Protein AF-K2MZ56-F1 (afdb_monomer)

Radius of gyration: 17.69 Å; Cα contacts (8 Å, |Δi|>4): 904; chains: 1; bounding box: 55×33×45 Å

Mean predicted aligned error: 5.68 Å

Sequence (265 aa):
ACEGRRWWRCEDCVSGVTLTESVMVGGGRATACFDSVVFRGPITVAVELRSMDVSADVLNVTLRHCVLADGAQLRIGGFSEGTALPMPHALVNMTNVTSLEGTIVLHGAMPPHSSVLLANSTLRATVGGSQYVPTTAGHAGSRYGPALVLDGVRLLSTRFVMTRSSLVCGGGSCAAILVEHGLGVYLSSAFYMDNCAVISRAQVMYALASYLRVGGGSVFSIQNSSWIAPSVNIYEGACLFKDVAVDGGSVLQIVSSTFRLGFAM

Solvent-accessible surface area (backbone atoms only — not comparable to full-atom values): 12009 Å² total; per-residue (Å²): 129,85,82,67,104,59,60,85,71,46,94,60,63,44,57,74,45,76,43,72,66,61,44,81,40,34,86,59,38,35,65,48,45,36,36,44,27,34,36,40,34,84,28,46,41,34,38,33,57,77,43,20,26,67,87,38,80,48,36,37,38,38,36,32,53,25,34,26,26,60,13,10,30,42,36,42,31,40,31,54,73,91,60,12,68,88,39,41,26,34,42,37,40,37,33,44,34,37,25,48,17,7,27,39,34,41,28,31,13,44,16,40,70,16,39,38,39,41,31,57,21,42,30,24,11,20,38,85,41,16,69,62,73,62,81,48,86,97,40,75,84,54,65,35,1,30,25,33,35,36,38,35,26,31,30,32,33,14,38,38,38,37,29,55,25,38,37,39,10,40,44,88,59,2,20,24,31,33,30,29,77,19,43,36,31,24,55,54,7,36,42,38,38,35,47,29,41,36,41,10,42,18,16,32,32,35,28,60,89,10,37,40,38,31,25,47,48,6,39,41,38,40,28,56,22,38,41,34,13,66,21,58,48,96,91,38,42,57,70,45,57,70,42,80,50,74,38,64,83,28,45,79,50,78,41,82,53,50,78,48,66,37,79,66,134

pLDDT: mean 89.69, std 12.94, range [28.59, 98.62]

Foldseek 3Di:
DDDDDPLLPDPDAAEDEEDAEADEHQCQALEHHHEHYEDEALYEHEDAPVSYNQVDQEREYYAYLYEYYQQYEYEYHYDAPVPQASTHAYEAYAEQYEYDQYAYEYEHEGHAPYEHEAELYEFEWELVRHPDADPAPPCHPPTETERYEYALYAYANYEYEYENYEFYYDDDRYEHYEYHNEHHAEHQYEHEYYNYEYAYQFEDYYYDQYEYEWEQQYEYEYELYEFEHQDADPQTAHHDYNYYYYYNNYDYDYYNYHYHYHHDD

InterPro domains:
  IPR053915 Dispersed gene family protein 1, beta-sheet domain [PF22274] (60-218)

Nearest PDB structures (foldseek):
  8iqe-assembly1_D  TM=2.444E-01  e=7.157E-01  Klebsiella phage VLC6
  7akv-assembly1_G  TM=2.398E-01  e=1.122E+00  Bordetella pertussis
  1k8f-assembly2_D  TM=1.608E-01  e=2.902E+00  Homo sapiens

Structure (mmCIF, N/CA/C/O backbone):
data_AF-K2MZ56-F1
#
_entry.id   AF-K2MZ56-F1
#
loop_
_atom_site.group_PDB
_atom_site.id
_atom_site.type_symbol
_atom_site.label_atom_id
_atom_site.label_alt_id
_atom_site.label_comp_id
_atom_site.label_asym_id
_atom_site.label_entity_id
_atom_site.label_seq_id
_atom_site.pdbx_PDB_ins_code
_atom_site.Cartn_x
_atom_site.Cartn_y
_atom_site.Cartn_z
_atom_site.occupancy
_atom_site.B_iso_or_equiv
_atom_site.auth_seq_id
_atom_site.auth_comp_id
_atom_site.auth_asym_id
_atom_site.auth_atom_id
_atom_site.pdbx_PDB_model_num
ATOM 1 N N . ALA A 1 1 ? -28.301 -10.870 6.771 1.00 46.53 1 ALA A N 1
ATOM 2 C CA . ALA A 1 1 ? -27.662 -10.153 5.655 1.00 46.53 1 ALA A CA 1
ATOM 3 C C . ALA A 1 1 ? -27.943 -8.681 5.857 1.00 46.53 1 ALA A C 1
ATOM 5 O O . ALA A 1 1 ? -29.085 -8.339 6.142 1.00 46.53 1 ALA A O 1
ATOM 6 N N . CYS A 1 2 ? -26.933 -7.820 5.777 1.00 52.78 2 CYS A N 1
ATOM 7 C CA . CYS A 1 2 ? -27.247 -6.414 5.576 1.00 52.78 2 CYS A CA 1
ATOM 8 C C . CYS A 1 2 ? -28.002 -6.285 4.253 1.00 52.78 2 CYS A C 1
ATOM 10 O O . CYS A 1 2 ? -27.766 -7.069 3.342 1.00 52.78 2 CYS A O 1
ATOM 12 N N . GLU A 1 3 ? -28.960 -5.379 4.161 1.00 37.47 3 GLU A N 1
ATOM 13 C CA . GLU A 1 3 ? -29.724 -5.170 2.936 1.00 37.47 3 GLU A CA 1
ATOM 14 C C . GLU A 1 3 ? -30.026 -3.671 2.829 1.00 37.47 3 GLU A C 1
ATOM 16 O O . GLU A 1 3 ? -30.464 -3.042 3.794 1.00 37.47 3 GLU A O 1
ATOM 21 N N . GLY A 1 4 ? -29.736 -3.072 1.670 1.00 53.06 4 GLY A N 1
ATOM 22 C CA . GLY A 1 4 ? -30.021 -1.663 1.365 1.00 53.06 4 GLY A CA 1
ATOM 23 C C . GLY A 1 4 ? -28.829 -0.699 1.477 1.00 53.06 4 GLY A C 1
ATOM 24 O O . GLY A 1 4 ? -27.765 -1.035 1.970 1.00 53.06 4 GLY A O 1
ATOM 25 N N . ARG A 1 5 ? -29.010 0.552 1.025 1.00 52.03 5 ARG A N 1
ATOM 26 C CA . ARG A 1 5 ? -27.964 1.589 0.821 1.00 52.03 5 ARG A CA 1
ATOM 27 C C . ARG A 1 5 ? -27.233 2.106 2.081 1.00 52.03 5 ARG A C 1
ATOM 29 O O . ARG A 1 5 ? -26.728 3.216 2.042 1.00 52.03 5 ARG A O 1
ATOM 36 N N . ARG A 1 6 ? -27.195 1.385 3.209 1.00 59.03 6 ARG A N 1
ATOM 37 C CA . ARG A 1 6 ? -26.484 1.796 4.448 1.00 59.03 6 ARG A CA 1
ATOM 38 C C . ARG A 1 6 ? -25.642 0.668 5.055 1.00 59.03 6 ARG A C 1
ATOM 40 O O . ARG A 1 6 ? -25.595 0.504 6.271 1.00 59.03 6 ARG A O 1
ATOM 47 N N . TRP A 1 7 ? -24.944 -0.087 4.213 1.00 59.34 7 TRP A N 1
ATOM 48 C CA . TRP A 1 7 ? -24.059 -1.196 4.603 1.00 59.34 7 TRP A CA 1
ATOM 49 C C . TRP A 1 7 ? -22.947 -0.802 5.593 1.00 59.34 7 TRP A C 1
ATOM 51 O O . TRP A 1 7 ? -22.473 -1.620 6.367 1.00 59.34 7 TRP A O 1
ATOM 61 N N . TRP A 1 8 ? -22.546 0.469 5.646 1.00 57.47 8 TRP A N 1
ATOM 62 C CA . TRP A 1 8 ? -21.552 0.948 6.618 1.00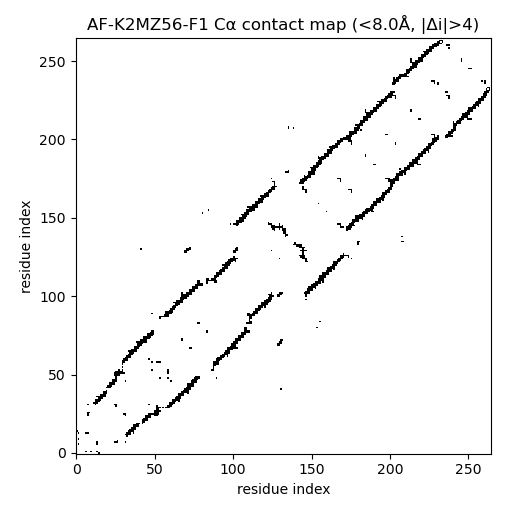 57.47 8 TRP A CA 1
ATOM 63 C C . TRP A 1 8 ? -22.049 0.946 8.081 1.00 57.47 8 TRP A C 1
ATOM 65 O O . TRP A 1 8 ? -21.250 1.146 8.999 1.00 57.47 8 TRP A O 1
ATOM 75 N N . ARG A 1 9 ? -23.351 0.712 8.321 1.00 54.25 9 ARG A N 1
ATOM 76 C CA . ARG A 1 9 ? -23.956 0.583 9.663 1.00 54.25 9 ARG A CA 1
ATOM 77 C C . ARG A 1 9 ? -24.085 -0.861 10.170 1.00 54.25 9 ARG A C 1
ATOM 79 O O . ARG A 1 9 ? -24.617 -1.049 11.255 1.00 54.25 9 ARG A O 1
ATOM 86 N N . CYS A 1 10 ? -23.637 -1.863 9.417 1.00 59.41 10 CYS A N 1
ATOM 87 C CA . CYS A 1 10 ? -23.771 -3.273 9.798 1.00 59.41 10 CYS A CA 1
ATOM 88 C C . CYS A 1 10 ? -23.014 -3.602 11.083 1.00 59.41 10 CYS A C 1
ATOM 90 O O . CYS A 1 10 ? -21.798 -3.469 11.077 1.00 59.41 10 CYS A O 1
ATOM 92 N N . GLU A 1 11 ? -23.674 -4.066 12.148 1.00 60.47 11 GLU A N 1
ATOM 93 C CA . GLU A 1 11 ? -22.969 -4.555 13.349 1.00 60.47 11 GLU A CA 1
ATOM 94 C C . GLU A 1 11 ? -21.950 -5.654 12.994 1.00 60.47 11 GLU A C 1
ATOM 96 O O . GLU A 1 11 ? -20.825 -5.611 13.489 1.00 60.47 11 GLU A O 1
ATOM 101 N N . ASP A 1 12 ? -22.289 -6.496 12.013 1.00 77.12 12 ASP A N 1
ATOM 102 C CA . ASP A 1 12 ? -21.440 -7.545 11.441 1.00 77.12 12 ASP A CA 1
ATOM 103 C C . ASP A 1 12 ? -20.630 -7.108 10.201 1.00 77.12 12 ASP A C 1
ATOM 105 O O . ASP A 1 12 ? -20.825 -6.036 9.621 1.00 77.12 12 ASP A O 1
ATOM 109 N N . CYS A 1 13 ? -19.726 -7.984 9.751 1.00 87.19 13 CYS A N 1
ATOM 110 C CA . CYS A 1 13 ? -18.985 -7.828 8.499 1.00 87.19 13 CYS A CA 1
ATOM 111 C C . CYS A 1 13 ? -19.915 -7.690 7.286 1.00 87.19 13 CYS A C 1
ATOM 113 O O . CYS A 1 13 ? -20.846 -8.476 7.096 1.00 87.19 13 CYS A O 1
ATOM 115 N N . VAL A 1 14 ? -19.615 -6.730 6.406 1.00 90.31 14 VAL A N 1
ATOM 116 C CA . VAL A 1 14 ? -20.271 -6.644 5.098 1.00 90.31 14 VAL A CA 1
ATOM 117 C C . VAL A 1 14 ? -19.806 -7.839 4.277 1.00 90.31 14 VAL A C 1
ATOM 119 O O . VAL A 1 14 ? -18.604 -8.010 4.080 1.00 90.31 14 VAL A O 1
ATOM 122 N N . SER A 1 15 ? -20.735 -8.676 3.810 1.00 93.19 15 SER A N 1
ATOM 123 C CA . SER A 1 15 ? -20.363 -9.916 3.135 1.00 93.19 15 SER A CA 1
ATOM 124 C C . SER A 1 15 ? -21.273 -10.317 1.985 1.00 93.19 15 SER A C 1
ATOM 126 O O . SER A 1 15 ? -22.476 -10.070 2.030 1.00 93.19 15 SER A O 1
ATOM 128 N N . GLY A 1 16 ? -20.679 -10.927 0.953 1.00 90.31 16 GLY A N 1
ATOM 129 C CA . GLY A 1 16 ? -21.394 -11.527 -0.178 1.00 90.31 16 GLY A CA 1
ATOM 130 C C . GLY A 1 16 ? -22.070 -10.524 -1.114 1.00 90.31 16 GLY A C 1
ATOM 131 O O . GLY A 1 16 ? -23.000 -10.886 -1.829 1.00 90.31 16 GLY A O 1
ATOM 132 N N . VAL A 1 17 ? -21.635 -9.261 -1.102 1.00 92.81 17 VAL A N 1
ATOM 133 C CA . VAL A 1 17 ? -22.234 -8.181 -1.898 1.00 92.81 17 VAL A C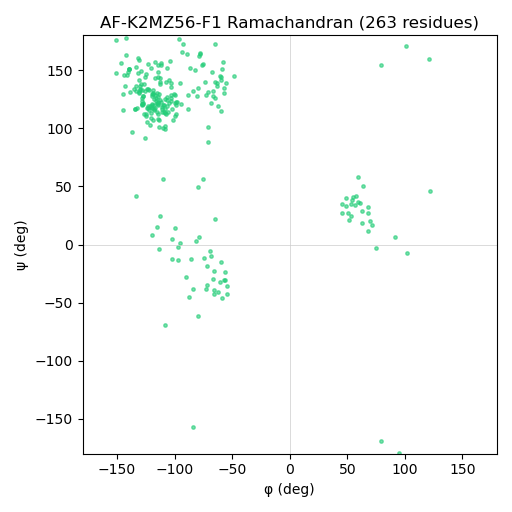A 1
ATOM 134 C C . VAL A 1 17 ? -21.276 -7.644 -2.950 1.00 92.81 17 VAL A C 1
ATOM 136 O O . VAL A 1 17 ? -20.056 -7.690 -2.794 1.00 92.81 17 VAL A O 1
ATOM 139 N N . THR A 1 18 ? -21.844 -7.084 -4.017 1.00 95.56 18 THR A N 1
ATOM 140 C CA . THR A 1 18 ? -21.099 -6.294 -5.001 1.00 95.56 18 THR A CA 1
ATOM 141 C C . THR A 1 18 ? -21.370 -4.815 -4.765 1.00 95.56 18 THR A C 1
ATOM 143 O O . THR A 1 18 ? -22.522 -4.383 -4.763 1.00 95.56 18 THR A O 1
ATOM 146 N N . LEU A 1 19 ? -20.310 -4.041 -4.563 1.00 94.31 19 LEU A N 1
ATOM 147 C CA . LEU A 1 19 ? -20.354 -2.595 -4.410 1.00 94.31 19 LEU A CA 1
ATOM 148 C C . LEU A 1 19 ? -19.962 -1.942 -5.733 1.00 94.31 19 LEU A C 1
ATOM 150 O O . LEU A 1 19 ? -18.867 -2.167 -6.246 1.00 94.31 19 LEU A O 1
ATOM 154 N N . THR A 1 20 ? -20.871 -1.130 -6.266 1.00 94.88 20 THR A N 1
ATOM 155 C CA . THR A 1 20 ? -20.713 -0.385 -7.526 1.00 94.88 20 THR A CA 1
ATOM 156 C C . THR A 1 20 ? -20.807 1.126 -7.329 1.00 94.88 20 THR A C 1
ATOM 158 O O . THR A 1 20 ? -20.862 1.875 -8.298 1.00 94.88 20 THR A O 1
ATOM 161 N N . GLU A 1 21 ? -20.841 1.586 -6.079 1.00 93.38 21 GLU A N 1
ATOM 162 C CA . GLU A 1 21 ? -20.871 3.001 -5.712 1.00 93.38 21 GLU A CA 1
ATOM 163 C C . GLU A 1 21 ? -19.724 3.301 -4.743 1.00 93.38 21 GLU A C 1
ATOM 165 O O . GLU A 1 21 ? -19.372 2.473 -3.897 1.00 93.38 21 GLU A O 1
ATOM 170 N N . SER A 1 22 ? -19.137 4.492 -4.870 1.00 92.12 22 SER A N 1
ATOM 171 C CA . SER A 1 22 ? -18.099 4.973 -3.957 1.00 92.12 22 SER A CA 1
ATOM 172 C C . SER A 1 22 ? -18.662 5.164 -2.551 1.00 92.12 22 SER A C 1
ATOM 174 O O . SER A 1 22 ? -19.765 5.683 -2.380 1.00 92.12 22 SER A O 1
ATOM 176 N N . VAL A 1 23 ? -17.890 4.789 -1.532 1.00 89.81 23 VAL A N 1
ATOM 177 C CA . VAL A 1 23 ? -18.328 4.870 -0.135 1.00 89.81 23 VAL A CA 1
ATOM 178 C C . VAL A 1 23 ? -17.185 5.309 0.768 1.00 89.81 23 VAL A C 1
ATOM 180 O O . VAL A 1 23 ? -16.028 4.958 0.546 1.00 89.81 23 VAL A O 1
ATOM 183 N N . MET A 1 24 ? -17.526 6.062 1.810 1.00 88.81 24 MET A N 1
ATOM 184 C CA . MET A 1 24 ? -16.622 6.372 2.909 1.00 88.81 24 MET A CA 1
ATOM 185 C C . MET A 1 24 ? -17.046 5.574 4.141 1.00 88.81 24 MET A C 1
ATOM 187 O O . MET A 1 24 ? -18.207 5.604 4.551 1.00 88.81 24 MET A O 1
ATOM 191 N N . VAL A 1 25 ? -16.099 4.847 4.715 1.00 84.25 25 VAL A N 1
ATOM 192 C CA . VAL A 1 25 ? -16.258 3.987 5.882 1.00 84.25 25 VAL A CA 1
ATOM 193 C C . VAL A 1 25 ? -15.467 4.580 7.039 1.00 84.25 25 VAL A C 1
ATOM 195 O O . VAL A 1 25 ? -14.370 5.101 6.855 1.00 84.25 25 VAL A O 1
ATOM 198 N N . GLY A 1 26 ? -16.065 4.512 8.226 1.00 70.94 26 GLY A N 1
ATOM 199 C CA . GLY A 1 26 ? -15.622 5.233 9.418 1.00 70.94 26 GLY A CA 1
ATOM 200 C C . GLY A 1 26 ? -16.730 6.135 9.951 1.00 70.94 26 GLY A C 1
ATOM 201 O O . GLY A 1 26 ? -16.526 7.299 10.219 1.00 70.94 26 GLY A O 1
ATOM 202 N N . GLY A 1 27 ? -17.961 5.637 10.055 1.00 70.44 27 GLY A N 1
ATOM 203 C CA . GLY A 1 27 ? -19.075 6.403 10.625 1.00 70.44 27 GLY A CA 1
ATOM 204 C C . GLY A 1 27 ? -19.051 6.417 12.155 1.00 70.44 27 GLY A C 1
ATOM 205 O O . GLY A 1 27 ? -20.064 6.052 12.745 1.00 70.44 27 GLY A O 1
ATOM 206 N N . GLY A 1 28 ? -17.907 6.733 12.780 1.00 76.88 28 GLY A N 1
ATOM 207 C CA . GLY A 1 28 ? -17.739 6.671 14.237 1.00 76.88 28 GLY A CA 1
ATOM 208 C C . GLY A 1 28 ? -17.774 5.248 14.799 1.00 76.88 28 GLY A C 1
ATOM 209 O O . GLY A 1 28 ? -18.285 5.027 15.889 1.00 76.88 28 GLY A O 1
ATOM 210 N N . ARG A 1 29 ? -17.295 4.262 14.033 1.00 85.44 29 ARG A N 1
ATOM 211 C CA . ARG A 1 29 ? -17.168 2.866 14.480 1.00 85.44 29 ARG A CA 1
ATOM 212 C C . ARG A 1 29 ? -15.705 2.487 14.584 1.00 85.44 29 ARG A C 1
ATOM 214 O O . ARG A 1 29 ? -14.922 2.872 13.722 1.00 85.44 29 ARG A O 1
ATOM 221 N N . ALA A 1 30 ? -15.371 1.675 15.578 1.00 89.25 30 ALA A N 1
ATOM 222 C CA . ALA A 1 30 ? -14.022 1.151 15.779 1.00 89.25 30 ALA A CA 1
ATOM 223 C C . ALA A 1 30 ? -13.644 0.038 14.786 1.00 89.25 30 ALA A C 1
ATOM 225 O O . ALA A 1 30 ? -12.487 -0.353 14.706 1.00 89.25 30 ALA A O 1
ATOM 226 N N . THR A 1 31 ? -14.599 -0.509 14.023 1.00 91.81 31 THR A N 1
ATOM 227 C CA . THR A 1 31 ? -14.354 -1.629 13.100 1.00 91.81 31 THR A CA 1
ATOM 228 C C . THR A 1 31 ? -14.976 -1.399 11.723 1.00 91.81 31 THR A C 1
ATOM 230 O O . THR A 1 31 ? -16.134 -0.994 11.612 1.00 91.81 31 THR A O 1
ATOM 233 N N . ALA A 1 32 ? -14.209 -1.710 10.679 1.00 93.19 32 ALA A N 1
ATOM 234 C CA . ALA A 1 32 ? -14.632 -1.825 9.289 1.00 93.19 32 ALA A CA 1
ATOM 235 C C . ALA A 1 32 ? -14.263 -3.227 8.780 1.00 93.19 32 ALA A C 1
ATOM 237 O O . ALA A 1 32 ? -13.088 -3.574 8.740 1.00 93.19 32 ALA A O 1
ATOM 238 N N . CYS A 1 33 ? -15.251 -4.038 8.401 1.00 93.94 33 CYS A N 1
ATOM 239 C CA . CYS A 1 33 ? -15.020 -5.420 7.980 1.00 93.94 33 CYS A CA 1
ATOM 240 C C . CYS A 1 33 ? -15.723 -5.738 6.659 1.00 93.94 33 CYS A C 1
ATOM 242 O O . CYS A 1 33 ? -16.924 -5.493 6.517 1.00 93.94 33 CYS A O 1
ATOM 244 N N . PHE A 1 34 ? -14.976 -6.340 5.734 1.00 95.12 34 PHE A N 1
ATOM 245 C CA . PHE A 1 34 ? -15.457 -6.845 4.454 1.00 95.12 34 PHE A CA 1
ATOM 246 C C . PHE A 1 34 ? -15.028 -8.305 4.268 1.00 95.12 34 PHE A C 1
ATOM 248 O O . PHE A 1 34 ? -13.838 -8.620 4.340 1.00 95.12 34 PHE A O 1
ATOM 255 N N . ASP A 1 35 ? -15.981 -9.193 3.990 1.00 96.06 35 ASP A N 1
ATOM 256 C CA . ASP A 1 35 ? -15.713 -10.600 3.673 1.00 96.06 35 ASP A CA 1
ATOM 257 C C . ASP A 1 35 ? -16.406 -11.000 2.372 1.00 96.06 35 ASP A C 1
ATOM 259 O O . ASP A 1 35 ? -17.628 -10.946 2.271 1.00 96.06 35 ASP A O 1
ATOM 263 N N . SER A 1 36 ? -15.655 -11.454 1.374 1.00 96.50 36 SER A N 1
ATOM 264 C CA . SER A 1 36 ? -16.223 -11.915 0.101 1.00 96.50 36 SER A CA 1
ATOM 265 C C . SER A 1 36 ? -17.023 -10.815 -0.620 1.00 96.50 36 SER A C 1
ATOM 267 O O . SER A 1 36 ? -18.074 -11.067 -1.207 1.00 96.50 36 SER A O 1
ATOM 269 N N . VAL A 1 37 ? -16.543 -9.569 -0.531 1.00 96.44 37 VAL A N 1
ATOM 270 C CA . VAL A 1 37 ? -17.130 -8.390 -1.186 1.00 96.44 37 VAL A CA 1
ATOM 271 C C . VAL A 1 37 ? -16.426 -8.120 -2.509 1.00 96.44 37 VAL A C 1
ATOM 273 O O . VAL A 1 37 ? -15.199 -8.196 -2.596 1.00 96.44 37 VAL A O 1
ATOM 276 N N . VAL A 1 38 ? -17.199 -7.763 -3.534 1.00 97.62 38 VAL A N 1
ATOM 277 C CA . VAL A 1 38 ? -16.679 -7.374 -4.850 1.00 97.62 38 VAL A CA 1
ATOM 278 C C . VAL A 1 38 ? -16.838 -5.868 -5.034 1.00 97.62 38 VAL A C 1
ATOM 280 O O . VAL A 1 38 ? -17.952 -5.369 -5.151 1.00 97.62 38 VAL A O 1
ATOM 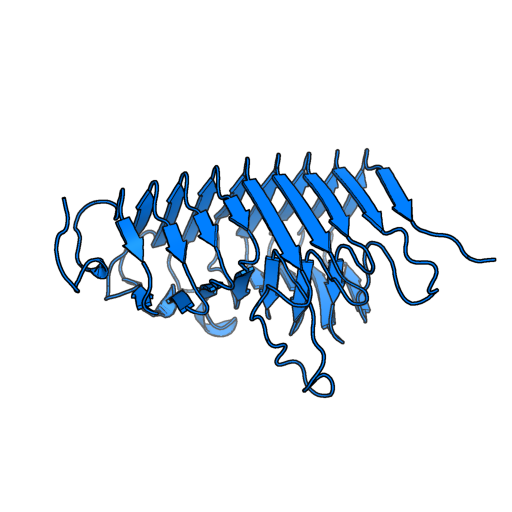283 N N . PHE A 1 39 ? -15.734 -5.133 -5.081 1.00 97.06 39 PHE A N 1
ATOM 284 C CA . PHE A 1 39 ? -15.697 -3.722 -5.456 1.00 97.06 39 PHE A CA 1
ATOM 285 C C . PHE A 1 39 ? -15.527 -3.630 -6.969 1.00 97.06 39 PHE A C 1
ATOM 287 O O . PHE A 1 39 ? -14.516 -4.099 -7.493 1.00 97.06 39 PHE A O 1
ATOM 294 N N . ARG A 1 40 ? -16.505 -3.065 -7.682 1.00 96.62 40 ARG A N 1
ATOM 295 C CA . ARG A 1 40 ? -16.522 -3.097 -9.148 1.00 96.62 40 ARG A CA 1
ATOM 296 C C . ARG A 1 40 ? -16.752 -1.727 -9.769 1.00 96.62 40 ARG A C 1
ATOM 298 O O . ARG A 1 40 ? -17.704 -1.031 -9.423 1.00 96.62 40 ARG A O 1
ATOM 305 N N . GLY A 1 41 ? -15.936 -1.417 -10.771 1.00 95.62 41 GLY A N 1
ATOM 306 C CA . GLY A 1 41 ? -16.011 -0.185 -11.550 1.00 95.62 41 GLY A CA 1
ATOM 307 C C . GLY A 1 41 ? -15.073 0.894 -11.009 1.00 95.62 41 GLY A C 1
ATOM 308 O O . GLY A 1 41 ? -14.387 0.663 -10.014 1.00 95.62 41 GLY A O 1
ATOM 309 N N . PRO A 1 42 ? -15.050 2.087 -11.630 1.00 94.25 42 PRO A N 1
ATOM 310 C CA . PRO A 1 42 ? -14.181 3.201 -11.248 1.00 94.25 42 PRO A CA 1
ATOM 311 C C . PRO A 1 42 ? -14.685 3.896 -9.969 1.00 94.25 42 PRO A C 1
ATOM 313 O O . PRO A 1 42 ? -14.973 5.092 -9.954 1.00 94.25 42 PRO A O 1
ATOM 316 N N . ILE A 1 43 ? -14.840 3.121 -8.898 1.00 95.56 43 ILE A N 1
ATOM 317 C CA . ILE A 1 43 ? -15.323 3.558 -7.593 1.00 95.56 43 ILE A CA 1
ATOM 318 C C . ILE A 1 43 ? -14.174 3.674 -6.605 1.00 95.56 43 ILE A C 1
ATOM 320 O O . ILE A 1 43 ? -13.152 3.001 -6.734 1.00 95.56 43 ILE A O 1
ATOM 324 N N . THR A 1 44 ? -14.391 4.472 -5.567 1.00 95.69 44 THR A N 1
ATOM 325 C CA . THR A 1 44 ? -13.460 4.603 -4.450 1.00 95.69 44 THR A CA 1
ATOM 326 C C . THR A 1 44 ? -14.151 4.199 -3.160 1.00 95.69 44 THR A C 1
ATOM 328 O O . THR A 1 44 ? -15.143 4.805 -2.755 1.00 95.69 44 THR A O 1
ATOM 331 N N . VAL A 1 45 ? -13.596 3.194 -2.492 1.00 95.56 45 VAL A N 1
ATOM 332 C CA . VAL A 1 45 ? -13.951 2.819 -1.125 1.00 95.56 45 VAL A CA 1
ATOM 333 C C . VAL A 1 45 ? -12.877 3.364 -0.201 1.00 95.56 45 VAL A C 1
ATOM 335 O O . VAL A 1 45 ? -11.751 2.874 -0.193 1.00 95.56 45 VAL A O 1
ATOM 338 N N . ALA A 1 46 ? -13.214 4.411 0.544 1.00 95.19 46 ALA A N 1
ATOM 339 C CA . ALA A 1 46 ? -12.314 5.052 1.490 1.00 95.19 46 ALA A CA 1
ATOM 340 C C . ALA A 1 46 ? -12.598 4.548 2.908 1.00 95.19 46 ALA A C 1
ATOM 342 O O . ALA A 1 46 ? -13.717 4.679 3.393 1.00 95.19 46 ALA A O 1
ATOM 343 N N . VAL A 1 47 ? -11.595 3.990 3.576 1.00 95.12 47 VAL A N 1
ATOM 344 C CA . VAL A 1 47 ? -11.605 3.643 4.998 1.00 95.12 47 VAL A CA 1
ATOM 345 C C . VAL A 1 47 ? -10.653 4.605 5.697 1.00 95.12 47 VAL A C 1
ATOM 347 O O . VAL A 1 47 ? -9.436 4.446 5.632 1.00 95.12 47 VAL A O 1
ATOM 350 N N . GLU A 1 48 ? -11.202 5.637 6.325 1.00 93.50 48 GLU A N 1
ATOM 351 C CA . GLU A 1 48 ? -10.414 6.683 6.977 1.00 93.50 48 GLU A CA 1
ATOM 352 C C . GLU A 1 48 ? -10.359 6.418 8.485 1.00 93.50 48 GLU A C 1
ATOM 354 O O . GLU A 1 48 ? -11.352 6.586 9.187 1.00 93.50 48 GLU A O 1
ATOM 359 N N . LEU A 1 49 ? -9.189 6.050 9.014 1.00 94.12 49 LEU A N 1
ATOM 360 C CA . LEU A 1 49 ? -9.003 5.811 10.452 1.00 94.12 49 LEU A CA 1
ATOM 361 C C . LEU A 1 49 ? -9.376 7.049 11.283 1.00 94.12 49 LEU A C 1
ATOM 363 O O . LEU A 1 49 ? -9.888 6.921 12.389 1.00 94.12 49 LEU A O 1
ATOM 367 N N . ARG A 1 50 ? -9.193 8.252 10.722 1.00 91.38 50 ARG A N 1
ATOM 368 C CA . ARG A 1 50 ? -9.544 9.524 11.371 1.00 91.38 50 ARG A CA 1
ATOM 369 C C . ARG A 1 50 ? -11.048 9.728 11.592 1.00 91.38 50 ARG A C 1
ATOM 371 O O . ARG A 1 50 ? -11.415 10.575 12.398 1.00 91.38 50 ARG A O 1
ATOM 378 N N . SER A 1 51 ? -11.904 9.044 10.828 1.00 90.06 51 SER A N 1
ATOM 379 C CA . SER A 1 51 ? -13.363 9.137 10.974 1.00 90.06 51 SER A CA 1
ATOM 380 C C . SER A 1 51 ? -13.938 7.994 11.818 1.00 90.06 51 SER A C 1
ATOM 382 O O . SER A 1 51 ? -15.075 8.072 12.283 1.00 90.06 51 SER A O 1
ATOM 384 N N . MET A 1 52 ? -13.147 6.949 12.069 1.00 91.69 52 MET A N 1
ATOM 385 C CA . MET A 1 52 ? -13.502 5.861 12.976 1.00 91.69 52 MET A CA 1
ATOM 386 C C . MET A 1 52 ? -13.627 6.340 14.430 1.00 91.69 52 MET A C 1
ATOM 388 O O . MET A 1 52 ? -13.334 7.486 14.766 1.00 91.69 52 MET A O 1
ATOM 392 N N . ASP A 1 53 ? -14.104 5.452 15.300 1.00 91.62 53 ASP A N 1
ATOM 393 C CA . ASP A 1 53 ? -14.213 5.739 16.728 1.00 91.62 53 ASP A CA 1
ATOM 394 C C . ASP A 1 53 ? -12.830 5.785 17.389 1.00 91.62 53 ASP A C 1
ATOM 396 O O . ASP A 1 53 ? -12.326 4.782 17.886 1.00 91.62 53 ASP A O 1
ATOM 400 N N . VAL A 1 54 ? -12.214 6.965 17.388 1.00 90.81 54 VAL A N 1
ATOM 401 C CA . VAL A 1 54 ? -10.904 7.207 18.011 1.00 90.81 54 VAL A CA 1
ATOM 402 C C . VAL A 1 54 ? -10.935 7.148 19.542 1.00 90.81 54 VAL A C 1
ATOM 404 O O . VAL A 1 54 ? -9.880 7.256 20.162 1.00 90.81 54 VAL A O 1
ATOM 407 N N . SER A 1 55 ? -12.118 7.001 20.155 1.00 90.00 55 SER A N 1
ATOM 408 C CA . SER A 1 55 ? -12.247 6.762 21.596 1.00 90.00 55 SER A CA 1
ATOM 409 C C . SER A 1 55 ? -12.151 5.280 21.969 1.00 90.00 55 SER A C 1
ATOM 411 O O . SER A 1 55 ? -11.983 4.963 23.144 1.00 90.00 55 SER A O 1
ATOM 413 N N . ALA A 1 56 ? -12.223 4.380 20.983 1.00 91.00 56 ALA A N 1
ATOM 414 C CA . ALA A 1 56 ? -12.018 2.955 21.189 1.00 91.00 56 ALA A CA 1
ATOM 415 C C . ALA A 1 56 ? -10.534 2.611 21.376 1.00 91.00 56 ALA A C 1
ATOM 417 O O . ALA A 1 56 ? -9.654 3.289 20.849 1.00 91.00 56 ALA A O 1
ATOM 418 N N . ASP A 1 57 ? -10.257 1.494 22.051 1.00 90.88 57 ASP A N 1
ATOM 419 C CA . ASP A 1 57 ? -8.883 1.036 22.306 1.00 90.88 57 ASP A CA 1
ATOM 420 C C . ASP A 1 57 ? -8.132 0.626 21.025 1.00 90.88 57 ASP A C 1
ATOM 422 O O . ASP A 1 57 ? -6.902 0.714 20.962 1.00 90.88 57 ASP A O 1
ATOM 426 N N . VAL A 1 58 ? -8.869 0.151 20.011 1.00 94.56 58 VAL A N 1
ATOM 427 C CA . VAL A 1 58 ? -8.324 -0.399 18.760 1.00 94.56 58 VAL A CA 1
ATOM 428 C C . VAL A 1 58 ? -9.195 -0.017 17.571 1.00 94.56 58 VAL A C 1
ATOM 430 O O . VAL A 1 58 ? -10.415 -0.182 17.610 1.00 94.56 58 VAL A O 1
ATOM 433 N N . LEU A 1 59 ? -8.558 0.392 16.471 1.00 95.81 59 LEU A N 1
ATOM 434 C CA . LEU A 1 59 ? -9.209 0.561 15.171 1.00 95.81 59 LEU A CA 1
ATOM 435 C C . LEU A 1 59 ? -8.948 -0.662 14.292 1.00 95.81 59 LEU A C 1
ATOM 437 O O . LEU A 1 59 ? -7.801 -0.969 13.983 1.00 95.81 59 LEU A O 1
ATOM 441 N N . ASN A 1 60 ? -9.992 -1.365 13.865 1.00 95.31 60 ASN A N 1
ATOM 442 C CA . ASN A 1 60 ? -9.855 -2.605 13.105 1.00 95.31 60 ASN A CA 1
ATOM 443 C C . ASN A 1 60 ? -10.398 -2.458 11.680 1.00 95.31 60 ASN A C 1
ATOM 445 O O . ASN A 1 60 ? -11.550 -2.078 11.478 1.00 95.31 60 ASN A O 1
ATOM 449 N N . VAL A 1 61 ? -9.583 -2.794 10.688 1.00 96.69 61 VAL A N 1
ATOM 450 C CA . VAL A 1 61 ? -9.947 -2.804 9.272 1.00 96.69 61 VAL A CA 1
ATOM 451 C C . VAL A 1 61 ? -9.618 -4.175 8.709 1.00 96.69 61 VAL A C 1
ATOM 453 O O . VAL A 1 61 ? -8.449 -4.534 8.588 1.00 96.69 61 VAL A O 1
ATOM 456 N N . THR A 1 62 ? -10.630 -4.950 8.336 1.00 96.38 62 THR A N 1
ATOM 457 C CA . THR A 1 62 ? -10.442 -6.303 7.809 1.00 96.38 62 THR A CA 1
ATOM 458 C C . THR A 1 62 ? -11.040 -6.452 6.418 1.00 96.38 62 THR A C 1
ATOM 460 O O . THR A 1 62 ? -12.170 -6.052 6.143 1.00 96.38 62 THR A O 1
ATOM 463 N N . LEU A 1 63 ? -10.255 -7.048 5.524 1.00 97.38 63 LEU A N 1
ATOM 464 C CA . LEU A 1 63 ? -10.673 -7.473 4.200 1.00 97.38 63 LEU A CA 1
ATOM 465 C C . LEU A 1 63 ? -10.277 -8.932 4.013 1.00 97.38 63 LEU A C 1
ATOM 467 O O . LEU A 1 63 ? -9.095 -9.281 4.0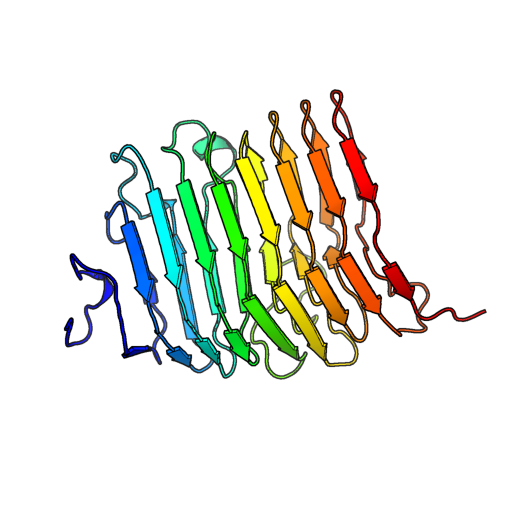76 1.00 97.38 63 LEU A O 1
ATOM 471 N N . ARG A 1 64 ? -11.271 -9.780 3.764 1.00 97.62 64 ARG A N 1
ATOM 472 C CA . ARG A 1 64 ? -11.089 -11.213 3.541 1.00 97.62 64 ARG A CA 1
ATOM 473 C C . ARG A 1 64 ? -11.781 -11.624 2.250 1.00 97.62 64 ARG A C 1
ATOM 475 O O . ARG A 1 64 ? -12.914 -11.221 2.020 1.00 97.62 64 ARG A O 1
ATOM 482 N N . HIS A 1 65 ? -11.106 -12.387 1.392 1.00 97.56 65 HIS A N 1
ATOM 483 C CA . HIS A 1 65 ? -11.684 -12.899 0.133 1.00 97.56 65 HIS A CA 1
ATOM 484 C C . HIS A 1 65 ? -12.310 -11.817 -0.768 1.00 97.56 65 HIS A C 1
ATOM 486 O O . HIS A 1 65 ? -13.224 -12.091 -1.541 1.00 97.56 65 HIS A O 1
ATOM 492 N N . CYS A 1 66 ? -11.866 -10.566 -0.640 1.00 98.12 66 CYS A N 1
ATOM 493 C CA . CYS A 1 66 ? -12.441 -9.454 -1.384 1.00 98.12 66 CYS A CA 1
ATOM 494 C C . CYS A 1 66 ? -11.848 -9.373 -2.792 1.00 98.12 66 CYS A C 1
ATOM 496 O O . CYS A 1 66 ? -10.679 -9.712 -3.005 1.00 98.12 66 CYS A O 1
ATOM 498 N N . VAL A 1 67 ? -12.641 -8.865 -3.733 1.00 98.38 67 VAL A N 1
ATOM 499 C CA . VAL A 1 67 ? -12.228 -8.653 -5.122 1.00 98.38 67 VAL A CA 1
ATOM 500 C C . VAL A 1 67 ? -12.329 -7.174 -5.473 1.00 98.38 67 VAL A C 1
ATOM 502 O O . VAL A 1 67 ? -13.382 -6.577 -5.280 1.00 98.38 67 VAL A O 1
ATOM 505 N N . LEU A 1 68 ? -11.259 -6.581 -5.999 1.00 98.19 68 LEU A N 1
ATOM 506 C CA . LEU A 1 68 ? -11.280 -5.251 -6.612 1.00 98.19 68 LEU A CA 1
ATOM 507 C C . LEU A 1 68 ? -11.217 -5.434 -8.127 1.00 98.19 68 LEU A C 1
ATOM 509 O O . LEU A 1 68 ? -10.274 -6.042 -8.625 1.00 98.19 68 LEU A O 1
ATOM 513 N N . ALA A 1 69 ? -12.206 -4.931 -8.854 1.00 97.19 69 ALA A N 1
ATOM 514 C CA . ALA A 1 69 ? -12.338 -5.145 -10.288 1.00 97.19 69 ALA A CA 1
ATOM 515 C C . ALA A 1 69 ? -12.653 -3.850 -11.040 1.00 97.19 69 ALA A C 1
ATOM 517 O O . ALA A 1 69 ? -13.300 -2.944 -10.512 1.00 97.19 69 ALA A O 1
ATOM 518 N N . ASP A 1 70 ? -12.257 -3.809 -12.310 1.00 95.81 70 ASP A N 1
ATOM 519 C CA . ASP A 1 70 ? -12.680 -2.793 -13.279 1.00 95.81 70 ASP A CA 1
ATOM 520 C C . ASP A 1 70 ? -12.355 -1.349 -12.840 1.00 95.81 70 ASP A C 1
ATOM 522 O O . ASP A 1 70 ? -13.173 -0.441 -12.990 1.00 95.81 70 ASP A O 1
ATOM 526 N N . GLY A 1 71 ? -11.159 -1.131 -12.281 1.00 94.56 71 GLY A N 1
ATOM 527 C CA . GLY A 1 71 ? -10.692 0.201 -11.883 1.00 94.56 71 GLY A CA 1
ATOM 528 C C . GLY A 1 71 ? -11.012 0.610 -10.444 1.00 94.56 71 GLY A C 1
ATOM 529 O O . GLY A 1 71 ? -10.752 1.758 -10.078 1.00 94.56 71 GLY A O 1
ATOM 530 N N . ALA A 1 72 ? -11.561 -0.296 -9.629 1.00 97.06 72 ALA A N 1
ATOM 531 C CA . ALA A 1 72 ? -11.927 -0.005 -8.246 1.00 97.06 72 ALA A CA 1
ATOM 532 C C . ALA A 1 72 ? -10.711 0.359 -7.384 1.00 97.06 72 ALA A C 1
ATOM 534 O O . ALA A 1 72 ? -9.656 -0.275 -7.457 1.00 97.06 72 ALA A O 1
ATOM 535 N N . GLN A 1 73 ? -10.880 1.357 -6.521 1.00 96.75 73 GLN A N 1
ATOM 536 C CA . GLN A 1 73 ? -9.853 1.824 -5.598 1.00 96.75 73 GLN A CA 1
ATOM 537 C C . GLN A 1 73 ? -10.286 1.594 -4.153 1.00 96.75 73 GLN A C 1
ATOM 539 O O . GLN A 1 73 ? -11.334 2.073 -3.725 1.00 96.75 73 GLN A O 1
ATOM 544 N N . LEU A 1 74 ? -9.448 0.908 -3.381 1.00 97.06 74 LEU A N 1
ATOM 545 C CA . LEU A 1 74 ? -9.563 0.845 -1.927 1.00 97.06 74 LEU A CA 1
ATOM 546 C C . LEU A 1 74 ? -8.529 1.789 -1.326 1.00 97.06 74 LEU A C 1
ATOM 548 O O . LEU A 1 74 ? -7.332 1.565 -1.483 1.00 97.06 74 LEU A O 1
ATOM 552 N N . ARG A 1 75 ? -8.976 2.827 -0.626 1.00 96.94 75 ARG A N 1
ATOM 553 C CA . ARG A 1 75 ? -8.102 3.788 0.050 1.00 96.94 75 ARG A CA 1
ATOM 554 C C . ARG A 1 75 ? -8.212 3.595 1.553 1.00 96.94 75 ARG A C 1
ATOM 556 O O . ARG A 1 75 ? -9.294 3.741 2.100 1.00 96.94 75 ARG A O 1
ATOM 563 N N . ILE A 1 76 ? -7.107 3.286 2.215 1.00 97.19 76 ILE A N 1
ATOM 564 C CA . ILE A 1 76 ? -7.014 3.191 3.672 1.00 97.19 76 ILE A CA 1
ATOM 565 C C . ILE A 1 76 ? -6.179 4.380 4.146 1.00 97.19 76 ILE A C 1
ATOM 567 O O . ILE A 1 76 ? -5.006 4.507 3.786 1.00 97.19 76 ILE A O 1
ATOM 571 N N . GLY A 1 77 ? -6.815 5.285 4.883 1.00 95.19 77 GLY A N 1
ATOM 572 C CA . GLY A 1 77 ? -6.233 6.545 5.331 1.00 95.19 77 GLY A CA 1
ATOM 573 C C . GLY A 1 77 ? -5.905 6.545 6.809 1.00 95.19 77 GLY A C 1
ATOM 574 O O . GLY A 1 77 ? -6.774 6.310 7.641 1.00 95.19 77 GLY A O 1
ATOM 575 N N . GLY A 1 78 ? -4.649 6.831 7.132 1.00 94.06 78 GLY A N 1
ATOM 576 C CA . GLY A 1 78 ? -4.190 7.112 8.483 1.00 94.06 78 GLY A CA 1
ATOM 577 C C . GLY A 1 78 ? -4.397 8.568 8.892 1.00 94.06 78 GLY A C 1
ATOM 578 O O . GLY A 1 78 ? -5.220 9.307 8.349 1.00 94.06 78 GLY A O 1
ATOM 579 N N . PHE A 1 79 ? -3.602 8.995 9.861 1.00 95.00 79 PHE A N 1
ATOM 580 C CA . PHE A 1 79 ? -3.632 10.332 10.440 1.00 95.00 79 PHE A CA 1
ATOM 581 C C . PHE A 1 79 ? -2.582 11.244 9.799 1.00 95.00 79 PHE A C 1
ATOM 583 O O . PHE A 1 79 ? -1.798 10.825 8.945 1.00 95.00 79 PHE A O 1
ATOM 590 N N . SER A 1 80 ? -2.559 12.514 10.200 1.00 92.50 80 SER A N 1
ATOM 591 C CA . SER A 1 80 ? -1.358 13.326 9.985 1.00 92.50 80 SER A CA 1
ATOM 592 C C . SER A 1 80 ? -0.292 12.926 11.008 1.00 92.50 80 SER A C 1
ATOM 594 O O . SER A 1 80 ? -0.620 12.457 12.095 1.00 92.50 80 SER A O 1
ATOM 596 N N . GLU A 1 81 ? 0.985 13.128 10.693 1.00 86.56 81 GLU A N 1
ATOM 597 C CA . GLU A 1 81 ? 2.095 12.706 11.562 1.00 86.56 81 GLU A CA 1
ATOM 598 C C . GLU A 1 81 ? 1.974 13.259 12.995 1.00 86.56 81 GLU A C 1
ATOM 600 O O . GLU A 1 81 ? 2.102 12.509 13.960 1.00 86.56 81 GLU A O 1
ATOM 605 N N . GLY A 1 82 ? 1.605 14.537 13.144 1.00 87.06 82 GLY A N 1
ATOM 606 C CA . GLY A 1 82 ? 1.416 15.170 14.456 1.00 87.06 82 GLY A CA 1
ATOM 607 C C . GLY A 1 82 ? 0.170 14.713 15.224 1.00 87.06 82 GLY A C 1
ATOM 608 O O . GLY A 1 82 ? 0.110 14.897 16.436 1.00 87.06 82 GLY A O 1
ATOM 609 N N . THR A 1 83 ? -0.816 14.115 14.549 1.00 92.50 83 THR A N 1
ATOM 610 C CA . THR A 1 83 ? -2.048 13.620 15.193 1.00 92.50 83 THR A CA 1
ATOM 611 C C . THR A 1 83 ? -2.054 12.112 15.393 1.00 92.50 83 THR A C 1
ATOM 613 O O . THR A 1 83 ? -2.883 11.634 16.150 1.00 92.50 83 THR A O 1
ATOM 616 N N . ALA A 1 84 ? -1.134 11.363 14.778 1.00 93.94 84 ALA A N 1
ATOM 617 C CA . ALA A 1 84 ? -1.089 9.904 14.866 1.00 93.94 84 ALA A CA 1
ATOM 618 C C . ALA A 1 84 ? -0.637 9.386 16.241 1.00 93.94 84 ALA A C 1
ATOM 620 O O . ALA A 1 84 ? -1.109 8.346 16.684 1.00 93.94 84 ALA A O 1
ATOM 621 N N . LEU A 1 85 ? 0.275 10.097 16.912 1.00 93.19 85 LEU A N 1
ATOM 622 C CA . LEU A 1 85 ? 0.872 9.667 18.184 1.00 93.19 85 LEU A CA 1
ATOM 623 C C . LEU A 1 85 ? -0.139 9.423 19.323 1.00 93.19 85 LEU A C 1
ATOM 625 O O . LEU A 1 85 ? -0.010 8.396 19.983 1.00 93.19 85 LEU A O 1
ATOM 629 N N . PRO A 1 86 ? -1.125 10.309 19.580 1.00 93.56 86 PRO A N 1
ATOM 630 C CA . PRO A 1 86 ? -2.107 10.098 20.646 1.00 93.56 86 PRO A CA 1
ATOM 631 C C . PRO A 1 86 ? -3.265 9.166 20.257 1.00 93.56 86 PRO A C 1
ATOM 633 O O . PRO A 1 86 ? -4.203 9.030 21.037 1.00 93.56 86 PRO A O 1
ATOM 636 N N . MET A 1 87 ? -3.264 8.592 19.051 1.00 95.25 87 MET A N 1
ATOM 637 C CA . MET A 1 87 ? -4.388 7.792 18.558 1.00 95.25 87 MET A CA 1
ATOM 638 C C . MET A 1 87 ? -4.279 6.329 18.983 1.00 95.25 87 MET A C 1
ATOM 640 O O . MET A 1 87 ? -3.166 5.819 19.147 1.00 95.25 87 MET A O 1
ATOM 644 N N . PRO A 1 88 ? -5.420 5.631 19.128 1.00 94.44 88 PRO A N 1
ATOM 645 C CA . PRO A 1 88 ? -5.418 4.195 19.360 1.00 94.44 88 PRO A CA 1
ATOM 646 C C . PRO A 1 88 ? -4.723 3.458 18.217 1.00 94.44 88 PRO A C 1
ATOM 648 O O . PRO A 1 88 ? -4.723 3.896 17.062 1.00 94.44 88 PRO A O 1
ATOM 651 N N . HIS A 1 89 ? -4.132 2.312 18.544 1.00 95.69 89 HIS A N 1
ATOM 652 C CA . HIS A 1 89 ? -3.450 1.499 17.550 1.00 95.69 89 HIS A CA 1
ATOM 653 C C . HIS A 1 89 ? -4.449 0.917 16.544 1.00 95.69 89 HIS A C 1
ATOM 655 O O . HIS A 1 89 ? -5.607 0.628 16.858 1.00 95.69 89 HIS A O 1
ATOM 661 N N . ALA A 1 90 ? -3.986 0.738 15.311 1.00 97.19 90 ALA A N 1
ATOM 662 C CA . 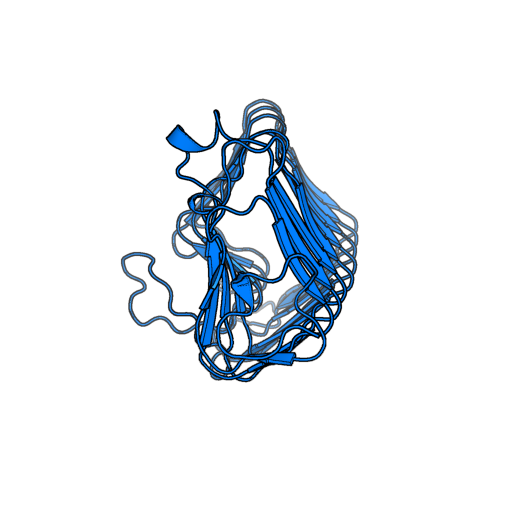ALA A 1 90 ? -4.788 0.247 14.206 1.00 97.19 90 ALA A CA 1
ATOM 663 C C . ALA A 1 90 ? -4.324 -1.141 13.752 1.00 97.19 90 ALA A C 1
ATOM 665 O O . ALA A 1 90 ? -3.129 -1.411 13.613 1.00 97.19 90 ALA A O 1
ATOM 666 N N . LEU A 1 91 ? -5.281 -2.018 13.474 1.00 98.00 91 LEU A N 1
ATOM 667 C CA . LEU A 1 91 ? -5.072 -3.329 12.879 1.00 98.00 91 LEU A CA 1
ATOM 668 C C . LEU A 1 91 ? -5.716 -3.331 11.496 1.00 98.00 91 LEU A C 1
ATOM 670 O O . LEU A 1 91 ? -6.934 -3.362 11.369 1.00 98.00 91 LEU A O 1
ATOM 674 N N . VAL A 1 92 ? -4.895 -3.296 10.452 1.00 98.19 92 VAL A N 1
ATOM 675 C CA . VAL A 1 92 ? -5.338 -3.379 9.060 1.00 98.19 92 VAL A CA 1
ATOM 676 C C . VAL A 1 92 ? -4.936 -4.742 8.517 1.00 98.19 92 VAL A C 1
ATOM 678 O O . VAL A 1 92 ? -3.751 -5.029 8.376 1.00 98.19 92 VAL A O 1
ATOM 681 N N . ASN A 1 93 ? -5.904 -5.598 8.213 1.00 98.12 93 ASN A N 1
ATOM 682 C CA . ASN A 1 93 ? -5.660 -6.962 7.766 1.00 98.12 93 ASN A CA 1
ATOM 683 C C . ASN A 1 93 ? -6.354 -7.242 6.431 1.00 98.12 93 ASN A C 1
ATOM 685 O O . ASN A 1 93 ? -7.578 -7.317 6.354 1.00 98.12 93 ASN A O 1
ATOM 689 N N . MET A 1 94 ? -5.557 -7.428 5.386 1.00 98.50 94 MET A N 1
ATOM 690 C CA . MET A 1 94 ? -5.992 -7.761 4.036 1.00 98.50 94 MET A CA 1
ATOM 691 C C . MET A 1 94 ? -5.490 -9.163 3.690 1.00 98.50 94 MET A C 1
ATOM 693 O O . MET A 1 94 ? -4.295 -9.378 3.485 1.00 98.50 94 MET A O 1
ATOM 697 N N . THR A 1 95 ? -6.401 -10.132 3.633 1.00 98.44 95 THR A N 1
ATOM 698 C CA . THR A 1 95 ? -6.077 -11.543 3.371 1.00 98.44 95 THR A CA 1
ATOM 699 C C . THR A 1 95 ? -6.897 -12.097 2.222 1.00 98.44 95 THR A C 1
ATOM 701 O O . THR A 1 95 ? -8.102 -11.857 2.126 1.00 98.44 95 THR A O 1
ATOM 704 N N . ASN A 1 96 ? -6.253 -12.882 1.357 1.00 98.38 96 ASN A N 1
ATOM 705 C CA . ASN A 1 96 ? -6.897 -13.479 0.185 1.00 98.38 96 ASN A CA 1
ATOM 706 C C . ASN A 1 96 ? -7.599 -12.423 -0.692 1.00 98.38 96 ASN A C 1
ATOM 708 O O . ASN A 1 96 ? -8.698 -12.655 -1.194 1.00 98.38 96 ASN A O 1
ATOM 712 N N . VAL A 1 97 ? -6.997 -11.238 -0.836 1.00 98.44 97 VAL A N 1
ATOM 713 C CA . VAL A 1 97 ? -7.538 -10.169 -1.679 1.00 98.44 97 VAL A CA 1
ATOM 714 C C . VAL A 1 97 ? -7.093 -10.403 -3.116 1.00 98.44 97 VAL A C 1
ATOM 716 O O . VAL A 1 97 ? -5.914 -10.638 -3.386 1.00 98.44 97 VAL A O 1
ATOM 719 N N . THR A 1 98 ? -8.041 -10.319 -4.043 1.00 98.38 98 THR A N 1
ATOM 720 C CA . THR A 1 98 ? -7.766 -10.399 -5.478 1.00 98.38 98 THR A CA 1
ATOM 721 C C . THR A 1 98 ? -8.045 -9.047 -6.119 1.00 98.38 98 THR A C 1
ATOM 723 O O . THR A 1 98 ? -9.146 -8.525 -6.001 1.00 98.38 98 THR A O 1
ATOM 726 N N . SER A 1 99 ? -7.069 -8.464 -6.807 1.00 97.25 99 SER A N 1
ATOM 727 C CA . SER A 1 99 ? -7.279 -7.257 -7.609 1.00 97.25 99 SER A CA 1
ATOM 728 C C . SER A 1 99 ? -7.097 -7.568 -9.089 1.00 97.25 99 SER A C 1
ATOM 730 O O . SER A 1 99 ? -6.093 -8.166 -9.476 1.00 97.25 99 SER A O 1
ATOM 732 N N . LEU A 1 100 ? -8.066 -7.159 -9.903 1.00 96.69 100 LEU A N 1
ATOM 733 C CA . LEU A 1 100 ? -8.092 -7.254 -11.357 1.00 96.69 100 LEU A CA 1
ATOM 734 C C . LEU A 1 100 ? -8.352 -5.854 -11.913 1.00 96.69 100 LEU A C 1
ATOM 736 O O . LEU A 1 100 ? -9.495 -5.428 -12.054 1.00 96.69 100 LEU A O 1
ATOM 740 N N . GLU A 1 101 ? -7.276 -5.126 -12.198 1.00 95.56 101 GLU A N 1
ATOM 741 C CA . GLU A 1 101 ? -7.305 -3.712 -12.594 1.00 95.56 101 GLU A CA 1
ATOM 742 C C . GLU A 1 101 ? -7.740 -2.745 -11.479 1.00 95.56 101 GLU A C 1
ATOM 744 O O . GLU A 1 101 ? -7.982 -1.571 -11.741 1.00 95.56 101 GLU A O 1
ATOM 749 N N . GLY A 1 102 ? -7.817 -3.212 -10.230 1.00 95.75 102 GLY A N 1
ATOM 750 C CA . GLY A 1 102 ? -8.041 -2.368 -9.060 1.00 95.75 102 GLY A CA 1
ATOM 751 C C . GLY A 1 102 ? -6.744 -1.924 -8.379 1.00 95.75 102 GLY A C 1
ATOM 752 O O . GLY A 1 102 ? -5.672 -2.505 -8.585 1.00 95.75 102 GLY A O 1
ATOM 753 N N . THR A 1 103 ? -6.854 -0.929 -7.503 1.00 97.25 103 THR A N 1
ATOM 754 C CA . THR A 1 103 ? -5.713 -0.354 -6.779 1.00 97.25 103 THR A CA 1
ATOM 755 C C . THR A 1 103 ? -5.999 -0.271 -5.283 1.00 97.25 103 THR A C 1
ATOM 757 O O . THR A 1 103 ? -7.048 0.216 -4.862 1.00 97.25 103 THR A O 1
ATOM 760 N N . ILE A 1 104 ? -5.041 -0.711 -4.468 1.00 98.06 104 ILE A N 1
ATOM 761 C CA . ILE A 1 104 ? -5.053 -0.491 -3.018 1.00 98.06 104 ILE A CA 1
ATOM 762 C C . ILE A 1 104 ? -4.134 0.691 -2.713 1.00 98.06 104 ILE A C 1
ATOM 764 O O . ILE A 1 104 ? -2.987 0.707 -3.148 1.00 98.06 104 ILE A O 1
ATOM 768 N N . VAL A 1 105 ? -4.618 1.671 -1.961 1.00 98.00 105 VAL A N 1
ATOM 769 C CA . VAL A 1 105 ? -3.869 2.862 -1.553 1.00 98.00 105 VAL A CA 1
ATOM 770 C C . VAL A 1 105 ? -3.814 2.901 -0.035 1.00 98.00 105 VAL A C 1
ATOM 772 O O . VAL A 1 105 ? -4.851 3.012 0.615 1.00 98.00 105 VAL A O 1
ATOM 775 N N . LEU A 1 106 ? -2.616 2.851 0.534 1.00 97.94 106 LEU A N 1
ATOM 776 C CA . LEU A 1 106 ? -2.380 3.189 1.934 1.00 97.94 106 LEU A CA 1
ATOM 777 C C . LEU A 1 106 ? -1.815 4.605 1.984 1.00 97.94 106 LEU A C 1
ATOM 779 O O . LEU A 1 106 ? -0.850 4.891 1.275 1.00 97.94 106 LEU A O 1
ATOM 783 N N . HIS A 1 107 ? -2.392 5.479 2.805 1.00 96.38 107 HIS A N 1
ATOM 784 C CA . HIS A 1 107 ? -1.905 6.851 2.901 1.00 96.38 107 HIS A CA 1
ATOM 785 C C . HIS A 1 107 ? -1.883 7.404 4.324 1.00 96.38 107 HIS A C 1
ATOM 787 O O . HIS A 1 107 ? -2.689 7.015 5.167 1.00 96.38 107 HIS A O 1
ATOM 793 N N . GLY A 1 108 ? -0.961 8.332 4.581 1.00 96.44 108 GLY A N 1
ATOM 794 C CA . GLY A 1 108 ? -0.804 9.003 5.874 1.00 96.44 108 GLY A CA 1
ATOM 795 C C . GLY A 1 108 ? -0.071 8.190 6.951 1.00 96.44 108 GLY A C 1
ATOM 796 O O . GLY A 1 108 ? 0.549 7.156 6.696 1.00 96.44 108 GLY A O 1
ATOM 797 N N . ALA A 1 109 ? -0.112 8.692 8.184 1.00 97.50 109 ALA A N 1
ATOM 798 C CA . ALA A 1 109 ? 0.598 8.121 9.321 1.00 97.50 109 ALA A CA 1
ATOM 799 C C . ALA A 1 109 ? -0.238 7.057 10.043 1.00 97.50 109 ALA A C 1
ATOM 801 O O . ALA A 1 109 ? -1.387 7.300 10.421 1.00 97.50 109 ALA A O 1
ATOM 802 N N . MET A 1 110 ? 0.354 5.884 10.258 1.00 97.06 110 MET A N 1
ATOM 803 C CA . MET A 1 110 ? -0.224 4.851 11.113 1.00 97.06 110 MET A CA 1
ATOM 804 C C . MET A 1 110 ? 0.056 5.193 12.585 1.00 97.06 110 MET A C 1
ATOM 806 O O . MET A 1 110 ? 1.192 5.566 12.900 1.00 97.06 110 MET A O 1
ATOM 810 N N . PRO A 1 111 ? -0.938 5.077 13.485 1.00 96.19 111 PRO A N 1
ATOM 811 C CA . PRO A 1 111 ? -0.727 5.279 14.917 1.00 96.19 111 PRO A CA 1
ATOM 812 C C . PRO A 1 111 ? 0.339 4.337 15.500 1.00 96.19 111 PRO A C 1
ATOM 814 O O . PRO A 1 111 ? 0.555 3.251 14.951 1.00 96.19 111 PRO A O 1
ATOM 817 N N . PRO A 1 112 ? 0.971 4.687 16.631 1.00 96.50 112 PRO A N 1
ATOM 818 C CA . PRO A 1 112 ? 1.876 3.801 17.354 1.00 96.50 112 PRO A CA 1
ATOM 819 C C . PRO A 1 112 ? 1.314 2.399 17.588 1.00 96.50 112 PRO A C 1
ATOM 821 O O . PRO A 1 112 ? 0.120 2.223 17.811 1.00 96.50 112 PRO A O 1
ATOM 824 N N . HIS A 1 113 ? 2.191 1.394 17.556 1.00 95.94 113 HIS A N 1
ATOM 825 C CA . HIS A 1 113 ? 1.858 -0.006 17.852 1.00 95.94 113 HIS A CA 1
ATOM 826 C C . HIS A 1 113 ? 0.834 -0.646 16.899 1.00 95.94 113 HIS A C 1
ATOM 828 O O . HIS A 1 113 ? 0.268 -1.696 17.202 1.00 95.94 113 HIS A O 1
ATOM 834 N N . SER A 1 114 ? 0.638 -0.050 15.723 1.00 97.81 114 SER A N 1
ATOM 835 C CA . SER A 1 114 ? -0.257 -0.570 14.691 1.00 97.81 114 SER A CA 1
ATOM 836 C C . SER A 1 114 ? 0.350 -1.740 13.905 1.00 97.81 114 SER A C 1
ATOM 838 O O . SER A 1 114 ? 1.565 -1.981 13.893 1.00 97.81 114 SER A O 1
ATOM 840 N N . SER A 1 115 ? -0.513 -2.453 13.184 1.00 98.00 115 SER A N 1
ATOM 841 C CA . SER A 1 115 ? -0.159 -3.530 12.261 1.00 98.00 115 SER A CA 1
ATOM 842 C C . SER A 1 115 ? -0.914 -3.364 10.947 1.00 98.00 115 SER A C 1
ATOM 844 O O . SER A 1 115 ? -2.130 -3.188 10.947 1.00 98.00 115 SER A O 1
ATOM 846 N N . VAL A 1 116 ? -0.202 -3.461 9.827 1.00 98.56 116 VAL A N 1
ATOM 847 C CA . VAL A 1 116 ? -0.767 -3.523 8.480 1.00 98.56 116 VAL A CA 1
ATOM 848 C C . VAL A 1 116 ? -0.282 -4.808 7.823 1.00 98.56 116 VAL A C 1
ATOM 850 O O . VAL A 1 116 ? 0.911 -4.978 7.594 1.00 98.56 116 VAL A O 1
ATOM 853 N N . LEU A 1 117 ? -1.200 -5.717 7.519 1.00 98.62 117 LEU A N 1
ATOM 854 C CA . LEU A 1 117 ? -0.924 -7.008 6.903 1.00 98.62 117 LEU A CA 1
ATOM 855 C C . LEU A 1 117 ? -1.601 -7.091 5.535 1.00 98.62 117 LEU A C 1
ATOM 857 O O . LEU A 1 117 ? -2.807 -6.888 5.424 1.00 98.62 117 LEU A O 1
ATOM 861 N N . LEU A 1 118 ? -0.830 -7.456 4.514 1.00 98.62 118 LEU A N 1
ATOM 862 C CA . LEU A 1 118 ? -1.320 -7.855 3.198 1.00 98.62 118 LEU A CA 1
ATOM 863 C C . LEU A 1 118 ? -0.776 -9.249 2.876 1.00 98.62 118 LEU A C 1
ATOM 865 O O . LEU A 1 118 ? 0.410 -9.415 2.590 1.00 98.62 118 LEU A O 1
ATOM 869 N N . ALA A 1 119 ? -1.629 -10.265 2.965 1.00 98.56 119 ALA A N 1
ATOM 870 C CA . ALA A 1 119 ? -1.209 -11.658 2.895 1.00 98.56 119 ALA A CA 1
ATOM 871 C C . ALA A 1 119 ? -2.014 -12.482 1.889 1.00 98.56 119 ALA A C 1
ATOM 873 O O . ALA A 1 119 ? -3.210 -12.251 1.696 1.00 98.56 119 ALA A O 1
ATOM 874 N N . ASN A 1 120 ? -1.367 -13.488 1.293 1.00 98.50 120 ASN A N 1
ATOM 875 C CA . ASN A 1 120 ? -2.006 -14.477 0.414 1.00 98.50 120 ASN A CA 1
ATOM 876 C C . ASN A 1 120 ? -2.819 -13.835 -0.728 1.00 98.50 120 ASN A C 1
ATOM 878 O O . ASN A 1 120 ? -3.901 -14.308 -1.064 1.00 98.50 120 ASN A O 1
ATOM 882 N N . SER A 1 121 ? -2.358 -12.701 -1.254 1.00 98.56 121 SER A N 1
ATOM 883 C CA . SER A 1 121 ? -3.155 -11.852 -2.143 1.00 98.56 121 SER A CA 1
ATOM 884 C C . SER A 1 121 ? -2.569 -11.802 -3.550 1.00 98.56 121 SER A C 1
ATOM 886 O O . SER A 1 121 ? -1.352 -11.861 -3.739 1.00 98.56 121 SER A O 1
ATOM 888 N N . THR A 1 122 ? -3.436 -11.649 -4.547 1.00 98.38 122 THR A N 1
ATOM 889 C CA . THR A 1 122 ? -3.048 -11.543 -5.957 1.00 98.38 122 THR A CA 1
ATOM 890 C C . THR A 1 122 ? -3.539 -10.220 -6.503 1.00 98.38 122 THR A C 1
ATOM 892 O O . THR A 1 122 ? -4.735 -10.029 -6.693 1.00 98.38 122 THR A O 1
ATOM 895 N N . LEU A 1 123 ? -2.620 -9.294 -6.761 1.00 98.25 123 LEU A N 1
ATOM 896 C CA . LEU A 1 123 ? -2.953 -7.964 -7.245 1.00 98.25 123 LEU A CA 1
ATOM 897 C C . LEU A 1 123 ? -2.465 -7.785 -8.677 1.00 98.25 123 LEU A C 1
ATOM 899 O O . LEU A 1 123 ? -1.277 -7.912 -8.962 1.00 98.25 123 LEU A O 1
ATOM 903 N N . ARG A 1 124 ? -3.377 -7.469 -9.584 1.00 96.88 124 ARG A N 1
ATOM 904 C CA . ARG A 1 124 ? -3.070 -7.216 -10.984 1.00 96.88 124 ARG A CA 1
ATOM 905 C C . ARG A 1 124 ? -3.585 -5.848 -11.382 1.00 96.88 124 ARG A C 1
ATOM 907 O O . ARG A 1 124 ? -4.734 -5.522 -11.104 1.00 96.88 124 ARG A O 1
ATOM 914 N N . ALA A 1 125 ? -2.750 -5.093 -12.078 1.00 95.31 125 ALA A N 1
ATOM 915 C CA . ALA A 1 125 ? -3.126 -3.812 -12.641 1.00 95.31 125 ALA A CA 1
ATOM 916 C C . ALA A 1 125 ? -2.403 -3.555 -13.965 1.00 95.31 125 ALA A C 1
ATOM 918 O O . ALA A 1 125 ? -1.335 -4.104 -14.253 1.00 95.31 125 ALA A O 1
ATOM 919 N N . THR A 1 126 ? -3.001 -2.707 -14.788 1.00 94.25 126 THR A N 1
ATOM 920 C CA . THR A 1 126 ? -2.405 -2.189 -16.010 1.00 94.25 126 THR A CA 1
ATOM 921 C C . THR A 1 126 ? -2.541 -0.677 -16.076 1.00 94.25 126 THR A C 1
ATOM 923 O O . THR A 1 126 ? -3.416 -0.087 -15.443 1.00 94.25 126 THR A O 1
ATOM 926 N N . VAL A 1 127 ? -1.688 -0.039 -16.882 1.00 90.81 127 VAL A N 1
ATOM 927 C CA . VAL A 1 127 ? -1.705 1.423 -17.106 1.00 90.81 127 VAL A CA 1
ATOM 928 C C . VAL A 1 127 ? -3.076 1.926 -17.600 1.00 90.81 127 VAL A C 1
ATOM 930 O O . VAL A 1 127 ? -3.449 3.065 -17.326 1.00 90.81 127 VAL A O 1
ATOM 933 N N . GLY A 1 128 ? -3.826 1.093 -18.332 1.00 88.25 128 GLY A N 1
ATOM 934 C CA . GLY A 1 128 ? -5.165 1.429 -18.829 1.00 88.25 128 GLY A CA 1
ATOM 935 C C . GLY A 1 128 ? -6.310 1.055 -17.884 1.00 88.25 128 GLY A C 1
ATOM 936 O O . GLY A 1 128 ? -7.355 1.697 -17.933 1.00 88.25 128 GLY A O 1
ATOM 937 N N . GLY A 1 129 ? -6.130 0.029 -17.046 1.00 89.38 129 GLY A N 1
ATOM 938 C CA . GLY A 1 129 ? -7.180 -0.472 -16.160 1.00 89.38 129 GLY A CA 1
ATOM 939 C C . GLY A 1 129 ? -7.249 0.252 -14.817 1.00 89.38 129 GLY A C 1
ATOM 940 O O . GLY A 1 129 ? -8.337 0.659 -14.402 1.00 89.38 129 GLY A O 1
ATOM 941 N N . SER A 1 130 ? -6.100 0.487 -14.173 1.00 88.25 130 SER A N 1
ATOM 942 C CA . SER A 1 130 ? -6.059 1.259 -12.927 1.00 88.25 130 SER A CA 1
ATOM 943 C C . SER A 1 130 ? -6.530 2.696 -13.165 1.00 88.25 130 SER A C 1
ATOM 945 O O . SER A 1 130 ? -6.145 3.353 -14.136 1.00 88.25 130 SER A O 1
ATOM 947 N N . GLN A 1 131 ? -7.355 3.192 -12.242 1.00 90.38 131 GLN A N 1
ATOM 948 C CA . GLN A 1 131 ? -7.865 4.567 -12.238 1.00 90.38 131 GLN A CA 1
ATOM 949 C C . GLN A 1 131 ? -7.094 5.472 -11.269 1.00 90.38 131 GLN A C 1
ATOM 951 O O . GLN A 1 131 ? -7.561 6.559 -10.925 1.00 90.38 131 GLN A O 1
ATOM 956 N N . TYR A 1 132 ? -5.926 5.027 -10.800 1.00 91.62 132 TYR A N 1
ATOM 957 C CA . TYR A 1 132 ? -5.105 5.822 -9.902 1.00 91.62 132 TYR A CA 1
ATOM 958 C C . TYR A 1 132 ? -4.476 7.011 -10.636 1.00 91.62 132 TYR A C 1
ATOM 960 O O . TYR A 1 132 ? -3.870 6.858 -11.698 1.00 91.62 132 TYR A O 1
ATOM 968 N N . VAL A 1 133 ? -4.594 8.200 -10.044 1.00 90.56 133 VAL A N 1
ATOM 969 C CA . VAL A 1 133 ? -4.014 9.437 -10.573 1.00 90.56 133 VAL A CA 1
ATOM 970 C C . VAL A 1 133 ? -3.007 9.974 -9.557 1.00 90.56 133 VAL A C 1
ATOM 972 O O . VAL A 1 133 ? -3.421 10.328 -8.451 1.00 90.56 133 VAL A O 1
ATOM 975 N N . PRO A 1 134 ? -1.711 10.048 -9.913 1.00 89.12 134 PRO A N 1
ATOM 976 C CA . PRO A 1 134 ? -0.697 10.635 -9.051 1.00 89.12 134 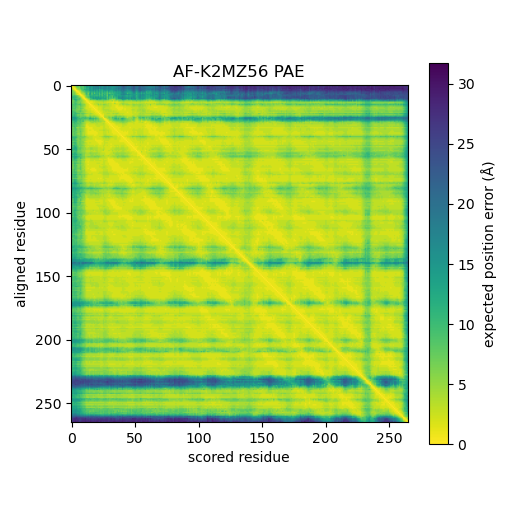PRO A CA 1
ATOM 977 C C . PRO A 1 134 ? -0.992 12.093 -8.717 1.00 89.12 134 PRO A C 1
ATOM 979 O O . PRO A 1 134 ? -1.466 12.855 -9.565 1.00 89.12 134 PRO A O 1
ATOM 982 N N . THR A 1 135 ? -0.662 12.489 -7.492 1.00 88.69 135 THR A N 1
ATOM 983 C CA . THR A 1 135 ? -0.847 13.866 -7.004 1.00 88.69 135 THR A CA 1
ATOM 984 C C . THR A 1 135 ? 0.475 14.584 -6.730 1.00 88.69 135 THR A C 1
ATOM 986 O O . THR A 1 135 ? 0.479 15.785 -6.458 1.00 88.69 135 THR A O 1
ATOM 989 N N . THR A 1 136 ? 1.608 13.890 -6.883 1.00 86.25 136 THR A N 1
ATOM 990 C CA . THR A 1 136 ? 2.950 14.469 -6.747 1.00 86.25 136 THR A CA 1
ATOM 991 C C . THR A 1 136 ? 3.161 15.655 -7.700 1.00 86.25 136 THR A C 1
ATOM 993 O O . THR A 1 136 ? 2.950 15.566 -8.914 1.00 86.25 136 THR A O 1
ATOM 996 N N . ALA A 1 137 ? 3.655 16.774 -7.158 1.00 84.25 137 ALA A N 1
ATOM 997 C CA . ALA A 1 137 ? 3.956 17.977 -7.930 1.00 84.25 137 ALA A CA 1
ATOM 998 C C . ALA A 1 137 ? 4.924 17.694 -9.099 1.00 84.25 137 ALA A C 1
ATOM 1000 O O . ALA A 1 137 ? 5.880 16.925 -8.977 1.00 84.25 137 ALA A O 1
ATOM 1001 N N . GLY A 1 138 ? 4.666 18.309 -10.257 1.00 80.31 138 GLY A N 1
ATOM 1002 C CA . GLY A 1 138 ? 5.457 18.105 -11.480 1.00 80.31 138 GLY A CA 1
ATOM 1003 C C . GLY A 1 138 ? 5.207 16.777 -12.207 1.00 80.31 138 GLY A C 1
ATOM 1004 O O . GLY A 1 138 ? 5.756 16.576 -13.283 1.00 80.31 138 GLY A O 1
ATOM 1005 N N . HIS A 1 139 ? 4.355 15.904 -11.662 1.00 81.81 139 HIS A N 1
ATOM 1006 C CA . HIS A 1 139 ? 3.959 14.629 -12.273 1.00 81.81 139 HIS A CA 1
ATOM 1007 C C . HIS A 1 139 ? 2.459 14.603 -12.615 1.00 81.81 139 HIS A C 1
ATOM 1009 O O . HIS A 1 139 ? 1.884 13.551 -12.898 1.00 81.81 139 HIS A O 1
ATOM 1015 N N . ALA A 1 140 ? 1.823 15.782 -12.620 1.00 69.19 140 ALA A N 1
ATOM 1016 C CA . ALA A 1 140 ? 0.446 15.959 -13.055 1.00 69.19 140 ALA A CA 1
ATOM 1017 C C . ALA A 1 140 ? 0.316 15.520 -14.524 1.00 69.19 140 ALA A C 1
ATOM 1019 O O . ALA A 1 140 ? 0.926 16.106 -15.415 1.00 69.19 140 ALA A O 1
ATOM 1020 N N . GLY A 1 141 ? -0.452 14.455 -14.765 1.00 69.31 141 GLY A N 1
ATOM 1021 C CA . GLY A 1 141 ? -0.640 13.860 -16.093 1.00 69.31 141 GLY A CA 1
ATOM 1022 C C . GLY A 1 141 ? 0.170 12.587 -16.353 1.00 69.31 141 GLY A C 1
ATOM 1023 O O . GLY A 1 141 ? -0.071 11.921 -17.360 1.00 69.31 141 GLY A O 1
ATOM 1024 N N . SER A 1 142 ? 1.078 12.188 -15.454 1.00 81.06 142 SER A N 1
ATOM 1025 C CA . SER A 1 142 ? 1.685 10.858 -15.536 1.00 81.06 142 SER A CA 1
ATOM 1026 C C . SER A 1 142 ? 0.636 9.775 -15.267 1.00 81.06 142 SER A C 1
ATOM 1028 O O . SER A 1 142 ? -0.113 9.851 -14.294 1.00 81.06 142 SER A O 1
ATOM 1030 N N . ARG A 1 143 ? 0.590 8.748 -16.123 1.00 84.56 143 ARG A N 1
ATOM 1031 C CA . ARG A 1 143 ? -0.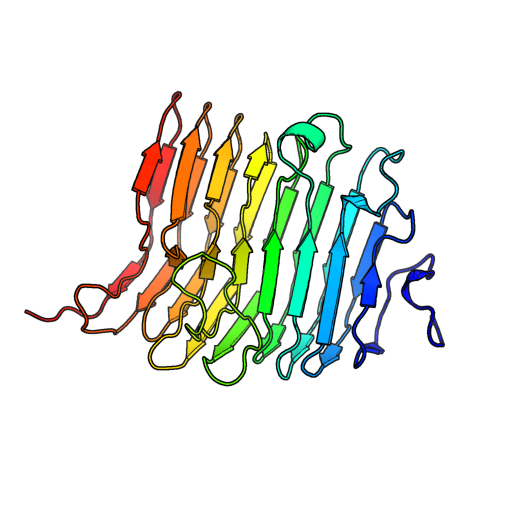326 7.611 -15.977 1.00 84.56 143 ARG A CA 1
ATOM 1032 C C . ARG A 1 143 ? 0.459 6.353 -15.620 1.00 84.56 143 ARG A C 1
ATOM 1034 O O . ARG A 1 143 ? 1.264 5.868 -16.418 1.00 84.56 143 ARG A O 1
ATOM 1041 N N . TYR A 1 144 ? 0.181 5.825 -14.434 1.00 86.44 144 TYR A N 1
ATOM 1042 C CA . TYR A 1 144 ? 0.724 4.565 -13.929 1.00 86.44 144 TYR A CA 1
ATOM 1043 C C . TYR A 1 144 ? -0.413 3.569 -13.721 1.00 86.44 144 TYR A C 1
ATOM 1045 O O . TYR A 1 144 ? -1.563 3.961 -13.548 1.00 86.44 144 TYR A O 1
ATOM 1053 N N . GLY A 1 145 ? -0.080 2.279 -13.728 1.00 89.88 145 GLY A N 1
ATOM 1054 C CA . GLY A 1 145 ? -1.026 1.199 -13.453 1.00 89.88 145 GLY A CA 1
ATOM 1055 C C . GLY A 1 145 ? -0.789 0.493 -12.120 1.00 89.88 145 GLY A C 1
ATOM 1056 O O . GLY A 1 145 ? -0.551 -0.710 -12.166 1.00 89.88 145 GLY A O 1
ATOM 1057 N N . PRO A 1 146 ? -0.763 1.178 -10.960 1.00 94.44 146 PRO A N 1
ATOM 1058 C CA . PRO A 1 146 ? -0.330 0.551 -9.722 1.00 94.44 146 PRO A CA 1
ATOM 1059 C C . PRO A 1 146 ? -1.351 -0.426 -9.154 1.00 94.44 146 PRO A C 1
ATOM 1061 O O . PRO A 1 146 ? -2.556 -0.167 -9.114 1.00 94.44 146 PRO A O 1
ATOM 1064 N N . ALA A 1 147 ? -0.829 -1.537 -8.644 1.00 96.38 147 ALA A N 1
ATOM 1065 C CA . ALA A 1 147 ? -1.591 -2.488 -7.850 1.00 96.38 147 ALA A CA 1
ATOM 1066 C C . ALA A 1 147 ? -1.655 -2.044 -6.377 1.00 96.38 147 ALA A C 1
ATOM 1068 O O . ALA A 1 147 ? -2.695 -2.174 -5.729 1.00 96.38 147 ALA A O 1
ATOM 1069 N N . LEU A 1 148 ? -0.551 -1.484 -5.871 1.00 97.56 148 LEU A N 1
ATOM 1070 C CA . LEU A 1 148 ? -0.422 -0.937 -4.523 1.00 97.56 148 LEU A CA 1
ATOM 1071 C C . LEU A 1 148 ? 0.182 0.470 -4.583 1.00 97.56 148 LEU A C 1
ATOM 1073 O O . LEU A 1 148 ? 1.159 0.702 -5.291 1.00 97.56 148 LEU A O 1
ATOM 1077 N N . VAL A 1 149 ? -0.369 1.393 -3.806 1.00 97.62 149 VAL A N 1
ATOM 1078 C CA . VAL A 1 149 ? 0.156 2.747 -3.641 1.00 97.62 149 VAL A CA 1
ATOM 1079 C C . VAL A 1 149 ? 0.424 3.018 -2.166 1.00 97.62 149 VAL A C 1
ATOM 1081 O O . VAL A 1 149 ? -0.423 2.744 -1.316 1.00 97.62 149 VAL A O 1
ATOM 1084 N N . LEU A 1 150 ? 1.597 3.576 -1.877 1.00 97.62 150 LEU A N 1
ATOM 1085 C CA . LEU A 1 150 ? 1.996 4.085 -0.570 1.00 97.62 150 LEU A CA 1
ATOM 1086 C C . LEU A 1 150 ? 2.143 5.607 -0.679 1.00 97.62 150 LEU A C 1
ATOM 1088 O O . LEU A 1 150 ? 3.140 6.104 -1.196 1.00 97.62 150 LEU A O 1
ATOM 1092 N N . ASP A 1 151 ? 1.141 6.344 -0.215 1.00 96.00 151 ASP A N 1
ATOM 1093 C CA . ASP A 1 151 ? 1.055 7.798 -0.372 1.00 96.00 151 ASP A CA 1
ATOM 1094 C C . ASP A 1 151 ? 1.293 8.516 0.967 1.00 96.00 151 ASP A C 1
ATOM 1096 O O . ASP A 1 151 ? 0.449 8.536 1.864 1.00 96.00 151 ASP A O 1
ATOM 1100 N N . GLY A 1 152 ? 2.495 9.059 1.153 1.00 95.94 152 GLY A N 1
ATOM 1101 C CA . GLY A 1 152 ? 2.884 9.764 2.372 1.00 95.94 152 GLY A CA 1
ATOM 1102 C C . GLY A 1 152 ? 2.874 8.866 3.609 1.00 95.94 152 GLY A C 1
ATOM 1103 O O . GLY A 1 152 ? 2.618 9.341 4.715 1.00 95.94 152 GLY A O 1
ATOM 1104 N N . VAL A 1 153 ? 3.110 7.562 3.434 1.00 97.69 153 VAL A N 1
ATOM 1105 C CA . VAL A 1 153 ? 3.004 6.585 4.523 1.00 97.69 153 VAL A CA 1
ATOM 1106 C C . VAL A 1 153 ? 4.085 6.836 5.571 1.00 97.69 153 VAL A C 1
ATOM 1108 O O . VAL A 1 153 ? 5.280 6.916 5.258 1.00 97.69 153 VAL A O 1
ATOM 1111 N N . ARG A 1 154 ? 3.670 6.944 6.835 1.00 97.56 154 ARG A N 1
ATOM 1112 C CA . ARG A 1 154 ? 4.566 7.016 7.998 1.00 97.56 154 ARG A CA 1
ATOM 1113 C C . ARG A 1 154 ? 4.225 5.893 8.966 1.00 97.56 154 ARG A C 1
ATOM 1115 O O . ARG A 1 154 ? 3.115 5.833 9.486 1.00 97.56 154 ARG A O 1
ATOM 1122 N N . LEU A 1 155 ? 5.180 5.000 9.189 1.00 97.88 155 LEU A N 1
ATOM 1123 C CA . LEU A 1 155 ? 5.089 3.945 10.189 1.00 97.88 155 LEU A CA 1
ATOM 1124 C C . LEU A 1 155 ? 5.755 4.454 11.467 1.00 97.88 155 LEU A C 1
ATOM 1126 O O . LEU A 1 155 ? 6.934 4.806 11.445 1.00 97.88 155 LEU A O 1
ATOM 1130 N N . LEU A 1 156 ? 4.992 4.506 12.556 1.00 96.81 156 LEU A N 1
ATOM 1131 C CA . LEU A 1 156 ? 5.437 4.947 13.877 1.00 96.81 156 LEU A CA 1
ATOM 1132 C C . LEU A 1 156 ? 5.259 3.756 14.816 1.00 96.81 156 LEU A C 1
ATOM 1134 O O . LEU A 1 156 ? 4.126 3.354 15.052 1.00 96.81 156 LEU A O 1
ATOM 1138 N N . SER A 1 157 ? 6.335 3.095 15.248 1.00 97.06 157 SER A N 1
ATOM 1139 C CA . SER A 1 157 ? 6.258 1.818 15.991 1.00 97.06 157 SER A CA 1
ATOM 1140 C C . SER A 1 157 ? 5.271 0.805 15.392 1.00 97.06 157 SER A C 1
ATOM 1142 O O . SER A 1 157 ? 4.586 0.079 16.111 1.00 97.06 157 SER A O 1
ATOM 1144 N N . THR A 1 158 ? 5.164 0.798 14.063 1.00 97.81 158 THR A N 1
ATOM 1145 C CA . THR A 1 158 ? 4.149 0.077 13.297 1.00 97.81 158 THR A CA 1
ATOM 1146 C C . THR A 1 158 ? 4.812 -1.008 12.464 1.00 97.81 158 THR A C 1
ATOM 1148 O O . THR A 1 158 ? 5.913 -0.828 11.937 1.00 97.81 158 THR A O 1
ATOM 1151 N N . ARG A 1 159 ? 4.126 -2.142 12.310 1.00 98.38 159 ARG A N 1
ATOM 1152 C CA . ARG A 1 159 ? 4.575 -3.238 11.445 1.00 98.38 159 ARG A CA 1
ATOM 1153 C C . ARG A 1 159 ? 3.734 -3.280 10.177 1.00 98.38 159 ARG A C 1
ATOM 1155 O O . ARG A 1 159 ? 2.554 -3.593 10.243 1.00 98.38 159 ARG A O 1
ATOM 1162 N N . PHE A 1 160 ? 4.342 -3.000 9.032 1.00 98.50 160 PHE A N 1
ATOM 1163 C CA . PHE A 1 160 ? 3.780 -3.297 7.721 1.00 98.50 160 PHE A CA 1
ATOM 1164 C C . PHE A 1 160 ? 4.382 -4.609 7.218 1.00 98.50 160 PHE A C 1
ATOM 1166 O O . PHE A 1 160 ? 5.600 -4.727 7.099 1.00 98.50 160 PHE A O 1
ATOM 1173 N N . VAL A 1 161 ? 3.541 -5.594 6.922 1.00 98.44 161 VAL A N 1
ATOM 1174 C CA . VAL A 1 161 ? 3.956 -6.905 6.428 1.00 98.44 161 VAL A CA 1
ATOM 1175 C C . VAL A 1 161 ? 3.170 -7.232 5.171 1.00 98.44 161 VAL A C 1
ATOM 1177 O O . VAL A 1 161 ? 1.949 -7.360 5.197 1.00 98.44 161 VAL A O 1
ATOM 1180 N N . MET A 1 162 ? 3.884 -7.436 4.073 1.00 98.38 162 MET A N 1
ATOM 1181 C CA . MET A 1 162 ? 3.346 -8.023 2.860 1.00 98.38 162 MET A CA 1
ATOM 1182 C C . MET A 1 162 ? 3.948 -9.411 2.678 1.00 98.38 162 MET A C 1
ATOM 1184 O O . MET A 1 162 ? 5.168 -9.536 2.586 1.00 98.38 162 MET A O 1
ATOM 1188 N N . THR A 1 163 ? 3.122 -10.458 2.644 1.00 98.38 163 THR A N 1
ATOM 1189 C CA . THR A 1 163 ? 3.631 -11.835 2.567 1.00 98.38 163 THR A CA 1
ATOM 1190 C C . THR A 1 163 ? 2.830 -12.745 1.649 1.00 98.38 163 THR A C 1
ATOM 1192 O O . THR A 1 163 ? 1.618 -12.573 1.498 1.00 98.38 163 THR A O 1
ATOM 1195 N N . ARG A 1 164 ? 3.498 -13.725 1.022 1.00 98.06 164 ARG A N 1
ATOM 1196 C CA . ARG A 1 164 ? 2.864 -14.745 0.158 1.00 98.06 164 ARG A CA 1
ATOM 1197 C C . ARG A 1 164 ? 1.920 -14.133 -0.878 1.00 98.06 164 ARG A C 1
ATOM 1199 O O . ARG A 1 164 ? 0.818 -14.626 -1.093 1.00 98.06 164 ARG A O 1
ATOM 1206 N N . SER A 1 165 ? 2.321 -13.009 -1.459 1.00 98.38 165 SER A N 1
ATOM 1207 C CA . SER A 1 165 ? 1.464 -12.223 -2.344 1.00 98.38 165 SER A CA 1
ATOM 1208 C C . SER A 1 165 ? 2.127 -12.011 -3.698 1.00 98.38 165 SER A C 1
ATOM 1210 O O . SER A 1 165 ? 3.350 -11.891 -3.798 1.00 98.38 165 SER A O 1
ATOM 1212 N N . SER A 1 166 ? 1.316 -11.967 -4.749 1.00 97.69 166 SER A N 1
ATOM 1213 C CA . SER A 1 166 ? 1.772 -11.767 -6.122 1.00 97.69 166 SER A CA 1
ATOM 1214 C C . SER A 1 166 ? 1.253 -10.446 -6.675 1.00 97.69 166 SER A C 1
ATOM 1216 O O . SER A 1 166 ? 0.048 -10.202 -6.609 1.00 97.69 166 SER A O 1
ATOM 1218 N N . LEU A 1 167 ? 2.124 -9.628 -7.261 1.00 97.31 167 LEU A N 1
ATOM 1219 C CA . LEU A 1 167 ? 1.758 -8.375 -7.918 1.00 97.31 167 LEU A CA 1
ATOM 1220 C C . LEU A 1 167 ? 2.154 -8.445 -9.386 1.00 97.31 167 LEU A C 1
ATOM 1222 O O . LEU A 1 167 ? 3.297 -8.769 -9.703 1.00 97.31 167 LEU A O 1
ATOM 1226 N N . VAL A 1 168 ? 1.224 -8.120 -10.276 1.00 95.00 168 VAL A N 1
ATOM 1227 C CA . VAL A 1 168 ? 1.457 -8.106 -11.720 1.00 95.00 168 VAL A CA 1
ATOM 1228 C C . VAL A 1 168 ? 1.042 -6.756 -12.288 1.00 95.00 168 VAL A C 1
ATOM 1230 O O . VAL A 1 168 ? -0.117 -6.367 -12.185 1.00 95.00 168 VAL A O 1
ATOM 1233 N N . CYS A 1 169 ? 1.987 -6.059 -12.911 1.00 92.50 169 CYS A N 1
ATOM 1234 C CA . CYS A 1 169 ? 1.792 -4.737 -13.489 1.00 92.50 169 CYS A CA 1
ATOM 1235 C C . CYS A 1 169 ? 2.099 -4.758 -14.992 1.00 92.50 169 CYS A C 1
ATOM 1237 O O . CYS A 1 169 ? 3.245 -4.961 -15.408 1.00 92.50 169 CYS A O 1
ATOM 1239 N N . GLY A 1 170 ? 1.074 -4.550 -15.821 1.00 89.50 170 GLY A N 1
ATOM 1240 C CA . GLY A 1 170 ? 1.195 -4.517 -17.280 1.00 89.50 170 GLY A CA 1
ATOM 1241 C C . GLY A 1 170 ? 1.134 -3.110 -17.889 1.00 89.50 170 GLY A C 1
ATOM 1242 O O . GLY A 1 170 ? 0.327 -2.271 -17.503 1.00 89.50 170 GLY A O 1
ATOM 1243 N N . GLY A 1 171 ? 1.939 -2.855 -18.919 1.00 86.06 171 GLY A N 1
ATOM 1244 C CA . GLY A 1 171 ? 1.916 -1.595 -19.683 1.00 86.06 171 GLY A CA 1
ATOM 1245 C C . GLY A 1 171 ? 3.249 -0.852 -19.659 1.00 86.06 171 GLY A C 1
ATOM 1246 O O . GLY A 1 171 ? 4.098 -1.136 -18.824 1.00 86.06 171 GLY A O 1
ATOM 1247 N N . GLY A 1 172 ? 3.461 0.046 -20.625 1.00 80.44 172 GLY A N 1
ATOM 1248 C CA . GLY A 1 172 ? 4.777 0.650 -20.887 1.00 80.44 172 GLY A CA 1
ATOM 1249 C C . GLY A 1 172 ? 5.363 1.445 -19.719 1.00 80.44 172 GLY A C 1
ATOM 1250 O O . GLY A 1 172 ? 6.567 1.424 -19.542 1.00 80.44 172 GLY A O 1
ATOM 1251 N N . SER A 1 173 ? 4.520 2.074 -18.899 1.00 83.00 173 SER A N 1
ATOM 1252 C CA . SER A 1 173 ? 4.902 2.869 -17.722 1.00 83.00 173 SER A CA 1
ATOM 1253 C C . SER A 1 173 ? 4.452 2.227 -16.404 1.00 83.00 173 SER A C 1
ATOM 1255 O O . SER A 1 173 ? 4.186 2.921 -15.430 1.00 83.00 173 SER A O 1
ATOM 1257 N N . CYS A 1 174 ? 4.250 0.908 -16.355 1.00 87.75 174 CYS A N 1
ATOM 1258 C CA . CYS A 1 174 ? 3.637 0.286 -15.180 1.00 87.75 174 CYS A CA 1
ATOM 1259 C C . CYS A 1 174 ? 4.589 0.254 -13.971 1.00 87.75 174 CYS A C 1
ATOM 1261 O O . CYS A 1 174 ? 5.702 -0.259 -14.073 1.00 87.75 174 CYS A O 1
ATOM 1263 N N . ALA A 1 175 ? 4.121 0.740 -12.819 1.00 90.31 175 ALA A N 1
ATOM 1264 C CA . ALA A 1 175 ? 4.786 0.611 -11.526 1.00 90.31 175 ALA A CA 1
ATOM 1265 C C . ALA A 1 175 ? 3.917 -0.249 -10.601 1.00 90.31 175 ALA A C 1
ATOM 1267 O O . ALA A 1 175 ? 2.810 0.169 -10.281 1.00 90.31 175 ALA A O 1
ATOM 1268 N N . ALA A 1 176 ? 4.366 -1.447 -10.202 1.00 94.00 176 ALA A N 1
ATOM 1269 C CA . ALA A 1 176 ? 3.518 -2.364 -9.422 1.00 94.00 176 ALA A CA 1
ATOM 1270 C C . ALA A 1 176 ? 3.183 -1.796 -8.034 1.00 94.00 176 ALA A C 1
ATOM 1272 O O . ALA A 1 176 ? 2.034 -1.870 -7.589 1.00 94.00 176 ALA A O 1
ATOM 1273 N N . ILE A 1 177 ? 4.195 -1.212 -7.391 1.00 95.69 177 ILE A N 1
ATOM 1274 C CA . ILE A 1 177 ? 4.103 -0.459 -6.148 1.00 95.69 177 ILE A CA 1
ATOM 1275 C C . ILE A 1 177 ? 4.528 0.976 -6.449 1.00 95.69 177 ILE A C 1
ATOM 1277 O O . ILE A 1 177 ? 5.672 1.224 -6.834 1.00 95.69 177 ILE A O 1
ATOM 1281 N N . LEU A 1 178 ? 3.617 1.922 -6.268 1.00 95.06 178 LEU A N 1
ATOM 1282 C CA . LEU A 1 178 ? 3.902 3.344 -6.429 1.00 95.06 178 LEU A CA 1
ATOM 1283 C C . LEU A 1 178 ? 4.050 3.996 -5.056 1.00 95.06 178 LEU A C 1
ATOM 1285 O O . LEU A 1 178 ? 3.250 3.739 -4.160 1.00 95.06 178 LEU A O 1
ATOM 1289 N N . VAL A 1 179 ? 5.062 4.839 -4.888 1.00 95.56 179 VAL A N 1
ATOM 1290 C CA . VAL A 1 179 ? 5.281 5.612 -3.665 1.00 95.56 179 VAL A CA 1
ATOM 1291 C C . VAL A 1 179 ? 5.190 7.098 -3.988 1.00 95.56 179 VAL A C 1
ATOM 1293 O O . VAL A 1 179 ? 5.912 7.603 -4.848 1.00 95.56 179 VAL A O 1
ATOM 1296 N N . GLU A 1 180 ? 4.321 7.802 -3.274 1.00 93.62 180 GLU A N 1
ATOM 1297 C CA . GLU A 1 180 ? 4.148 9.253 -3.367 1.00 93.62 180 GLU A CA 1
ATOM 1298 C C . GLU A 1 180 ? 4.362 9.896 -2.000 1.00 93.62 180 GLU A C 1
ATOM 1300 O O . GLU A 1 180 ? 4.245 9.231 -0.975 1.00 93.62 180 GLU A O 1
ATOM 1305 N N . HIS A 1 181 ? 4.743 11.175 -1.975 1.00 94.12 181 HIS A N 1
ATOM 1306 C CA . HIS A 1 181 ? 4.964 11.965 -0.750 1.00 94.12 181 HIS A CA 1
ATOM 1307 C C . HIS A 1 181 ? 5.897 11.315 0.308 1.00 94.12 181 HIS A C 1
ATOM 1309 O O . HIS A 1 181 ? 5.932 11.700 1.485 1.00 94.12 181 HIS A O 1
ATOM 1315 N N . GLY A 1 182 ? 6.725 10.365 -0.133 1.00 94.12 182 GLY A N 1
ATOM 1316 C CA . GLY A 1 182 ? 7.707 9.635 0.664 1.00 94.12 182 GLY A CA 1
ATOM 1317 C C . GLY A 1 182 ? 7.141 8.491 1.511 1.00 94.12 182 GLY A C 1
ATOM 1318 O O . GLY A 1 182 ? 6.002 8.524 1.975 1.00 94.12 182 GLY A O 1
ATOM 1319 N N . LEU A 1 183 ? 8.006 7.520 1.800 1.00 97.31 183 LEU A N 1
ATOM 1320 C CA . LEU A 1 183 ? 7.770 6.409 2.722 1.00 97.31 183 LEU A CA 1
ATOM 1321 C C . LEU A 1 183 ? 8.720 6.541 3.919 1.00 97.31 183 LEU A C 1
ATOM 1323 O O . LEU A 1 183 ? 9.940 6.571 3.752 1.00 97.31 183 LEU A O 1
ATOM 1327 N N . GLY A 1 184 ? 8.160 6.634 5.123 1.00 97.31 184 GLY A N 1
ATOM 1328 C CA . GLY A 1 184 ? 8.920 6.773 6.363 1.00 97.31 184 GLY A CA 1
ATOM 1329 C C . GLY A 1 184 ? 8.668 5.607 7.309 1.00 97.31 184 GLY A C 1
ATOM 1330 O O . GLY A 1 184 ? 7.517 5.283 7.596 1.00 97.31 184 GLY A O 1
ATOM 1331 N N . VAL A 1 185 ? 9.741 4.999 7.804 1.00 98.12 185 VAL A N 1
ATOM 1332 C CA . VAL A 1 185 ? 9.719 3.878 8.746 1.00 98.12 185 VAL A CA 1
ATOM 1333 C C . VAL A 1 185 ? 10.486 4.306 9.997 1.00 98.12 185 VAL A C 1
ATOM 1335 O O . VAL A 1 185 ? 11.712 4.378 9.974 1.00 98.12 185 VAL A O 1
ATOM 1338 N N . TYR A 1 186 ? 9.763 4.641 11.067 1.00 96.50 186 TYR A N 1
ATOM 1339 C CA . TYR A 1 186 ? 10.310 5.312 12.249 1.00 96.50 186 TYR A CA 1
ATOM 1340 C C . TYR A 1 186 ? 9.902 4.650 13.569 1.00 96.50 186 TYR A C 1
ATOM 1342 O O . TYR A 1 186 ? 8.885 3.962 13.650 1.00 96.50 186 TYR A O 1
ATOM 1350 N N . LEU A 1 187 ? 10.656 4.931 14.636 1.00 95.94 187 LEU A N 1
ATOM 1351 C CA . LEU A 1 187 ? 10.332 4.526 16.012 1.00 95.94 187 LEU A CA 1
ATOM 1352 C C . LEU A 1 187 ? 10.206 3.002 16.173 1.00 95.94 187 LEU A C 1
ATOM 1354 O O . LEU A 1 187 ? 9.156 2.504 16.568 1.00 95.94 187 LEU A O 1
ATOM 1358 N N . SER A 1 188 ? 11.257 2.250 15.845 1.00 97.62 188 SER A N 1
ATOM 1359 C CA . SER A 1 188 ? 11.258 0.778 15.903 1.00 97.62 188 SER A CA 1
ATOM 1360 C C . SER A 1 188 ? 10.147 0.139 15.057 1.00 97.62 188 SER A C 1
ATOM 1362 O O . SER A 1 188 ? 9.566 -0.887 15.419 1.00 97.62 188 SER A O 1
ATOM 1364 N N . SER A 1 189 ? 9.827 0.771 13.926 1.00 98.25 189 SER A N 1
ATOM 1365 C CA . SER A 1 189 ? 8.884 0.235 12.946 1.00 98.25 189 SER A CA 1
ATOM 1366 C C . SER A 1 189 ? 9.527 -0.843 12.092 1.00 98.25 189 SER A C 1
ATOM 1368 O O . SER A 1 189 ? 10.751 -0.951 11.988 1.00 98.25 189 SER A O 1
ATOM 1370 N N . ALA A 1 190 ? 8.683 -1.609 11.412 1.00 98.12 190 ALA A N 1
ATOM 1371 C CA . ALA A 1 190 ? 9.143 -2.556 10.422 1.00 98.12 190 ALA A CA 1
ATOM 1372 C C . ALA A 1 190 ? 8.301 -2.513 9.150 1.00 98.12 190 ALA A C 1
ATOM 1374 O O . ALA A 1 190 ? 7.075 -2.543 9.214 1.00 98.12 190 ALA A O 1
ATOM 1375 N N . PHE A 1 191 ? 8.969 -2.497 8.002 1.00 98.38 191 PHE A N 1
ATOM 1376 C CA . PHE A 1 191 ? 8.383 -2.749 6.695 1.00 98.38 191 PHE A CA 1
ATOM 1377 C C . PHE A 1 191 ? 8.989 -4.042 6.148 1.00 98.38 191 PHE A C 1
ATOM 1379 O O . PHE A 1 191 ? 10.186 -4.096 5.862 1.00 98.38 191 PHE A O 1
ATOM 1386 N N . TYR A 1 192 ? 8.170 -5.082 6.026 1.00 97.25 192 TYR A N 1
ATOM 1387 C CA . TYR A 1 192 ? 8.577 -6.403 5.564 1.00 97.25 192 TYR A CA 1
ATOM 1388 C C . TYR A 1 192 ? 7.834 -6.790 4.291 1.00 97.25 192 TYR A C 1
ATOM 1390 O O . TYR A 1 192 ? 6.605 -6.764 4.244 1.00 97.25 192 TYR A O 1
ATOM 1398 N N . MET A 1 193 ? 8.588 -7.228 3.288 1.00 97.44 193 MET A N 1
ATOM 1399 C CA . MET A 1 193 ? 8.070 -7.966 2.140 1.00 97.44 193 MET A CA 1
ATOM 1400 C C . MET A 1 193 ? 8.705 -9.352 2.127 1.00 97.44 193 MET A C 1
ATOM 1402 O O . MET A 1 193 ? 9.918 -9.466 1.986 1.00 97.44 193 MET A O 1
ATOM 1406 N N . ASP A 1 194 ? 7.899 -10.396 2.288 1.00 97.19 194 ASP A N 1
ATOM 1407 C CA . ASP A 1 194 ? 8.376 -11.771 2.438 1.00 97.19 194 ASP A CA 1
ATOM 1408 C C . ASP A 1 194 ? 7.637 -12.740 1.512 1.00 97.19 194 ASP A C 1
ATOM 1410 O O . ASP A 1 194 ? 6.409 -12.781 1.491 1.00 97.19 194 ASP A O 1
ATOM 1414 N N . ASN A 1 195 ? 8.366 -13.569 0.766 1.00 97.31 195 ASN A N 1
ATOM 1415 C CA . ASN A 1 195 ? 7.756 -14.552 -0.135 1.00 97.31 195 ASN A CA 1
ATOM 1416 C C . ASN A 1 195 ? 6.777 -13.903 -1.138 1.00 97.31 195 ASN A C 1
ATOM 1418 O O . ASN A 1 195 ? 5.677 -14.408 -1.386 1.00 97.31 195 ASN A O 1
ATOM 1422 N N . CYS A 1 196 ? 7.160 -12.742 -1.675 1.00 97.12 196 CYS A N 1
ATOM 1423 C CA . CYS A 1 196 ? 6.370 -11.988 -2.641 1.00 97.12 196 CYS A CA 1
ATOM 1424 C C . CYS A 1 196 ? 6.928 -12.155 -4.058 1.00 97.12 196 CYS A C 1
ATOM 1426 O O . CYS A 1 196 ? 8.138 -12.088 -4.275 1.00 97.12 196 CYS A O 1
ATOM 1428 N N . ALA A 1 197 ? 6.040 -12.313 -5.037 1.00 96.38 197 ALA A N 1
ATOM 1429 C CA . ALA A 1 197 ? 6.395 -12.352 -6.453 1.00 96.38 197 ALA A CA 1
ATOM 1430 C C . ALA A 1 197 ? 5.863 -11.093 -7.142 1.00 96.38 197 ALA A C 1
ATOM 1432 O O . ALA A 1 197 ? 4.653 -10.906 -7.238 1.00 96.38 197 ALA A O 1
ATOM 1433 N N . VAL A 1 198 ? 6.747 -10.221 -7.617 1.00 94.88 198 VAL A N 1
ATOM 1434 C CA . VAL A 1 198 ? 6.361 -8.977 -8.282 1.00 94.88 198 VAL A CA 1
ATOM 1435 C C . VAL A 1 198 ? 6.869 -8.976 -9.710 1.00 94.88 198 VAL A C 1
ATOM 1437 O O . VAL A 1 198 ? 8.069 -9.056 -9.955 1.00 94.88 198 VAL A O 1
ATOM 1440 N N . ILE A 1 199 ? 5.949 -8.872 -10.659 1.00 92.12 199 ILE A N 1
ATOM 1441 C CA . ILE A 1 199 ? 6.242 -8.809 -12.085 1.00 92.12 199 ILE A CA 1
ATOM 1442 C C . ILE A 1 199 ? 5.704 -7.481 -12.587 1.00 92.12 199 ILE A C 1
ATOM 1444 O O . ILE A 1 199 ? 4.503 -7.232 -12.542 1.00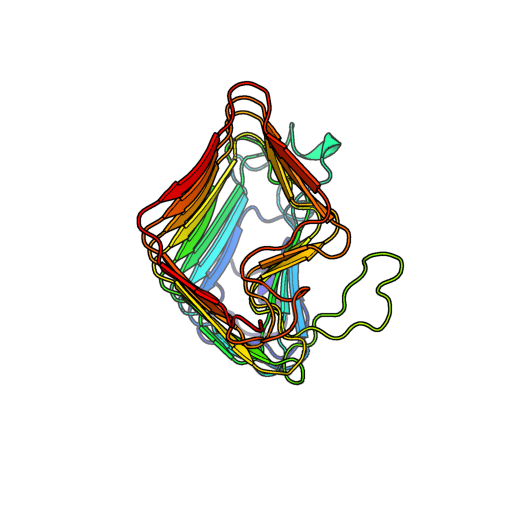 92.12 199 ILE A O 1
ATOM 1448 N N . SER A 1 200 ? 6.582 -6.625 -13.080 1.00 89.19 200 SER A N 1
ATOM 1449 C CA . SER A 1 200 ? 6.194 -5.361 -13.690 1.00 89.19 200 SER A CA 1
ATOM 1450 C C . SER A 1 200 ? 6.898 -5.189 -15.018 1.00 89.19 200 SER A C 1
ATOM 1452 O O . SER A 1 200 ? 8.019 -5.652 -15.173 1.00 89.19 200 SER A O 1
ATOM 1454 N N . ARG A 1 201 ? 6.269 -4.536 -15.996 1.00 83.19 201 ARG A N 1
ATOM 1455 C CA . ARG A 1 201 ? 6.930 -4.276 -17.282 1.00 83.19 201 ARG A CA 1
ATOM 1456 C C . ARG A 1 201 ? 8.006 -3.188 -17.183 1.00 83.19 201 ARG A C 1
ATOM 1458 O O . ARG A 1 201 ? 9.032 -3.343 -17.837 1.00 83.19 201 ARG A O 1
ATOM 1465 N N . ALA A 1 202 ? 7.770 -2.136 -16.394 1.00 83.88 202 ALA A N 1
ATOM 1466 C CA . ALA A 1 202 ? 8.690 -1.006 -16.252 1.00 83.88 202 ALA A CA 1
ATOM 1467 C C . ALA A 1 202 ? 9.378 -1.008 -14.884 1.00 83.88 202 ALA A C 1
ATOM 1469 O O . ALA A 1 202 ? 10.568 -1.294 -14.789 1.00 83.88 202 ALA A O 1
ATOM 1470 N N . GLN A 1 203 ? 8.625 -0.748 -13.813 1.00 86.56 203 GLN A N 1
ATOM 1471 C CA . GLN A 1 203 ? 9.179 -0.598 -12.466 1.00 86.56 203 GLN A CA 1
ATOM 1472 C C . GLN A 1 203 ? 8.437 -1.477 -11.461 1.00 86.56 203 GLN A C 1
ATOM 1474 O O . GLN A 1 203 ? 7.209 -1.580 -11.494 1.00 86.56 203 GLN A O 1
ATOM 1479 N N . VAL A 1 204 ? 9.161 -2.126 -10.548 1.00 90.31 204 VAL A N 1
ATOM 1480 C CA . VAL A 1 204 ? 8.506 -2.888 -9.474 1.00 90.31 204 VAL A CA 1
ATOM 1481 C C . VAL A 1 204 ? 8.036 -1.940 -8.374 1.00 90.31 204 VAL A C 1
ATOM 1483 O O . VAL A 1 204 ? 6.834 -1.832 -8.153 1.00 90.31 204 VAL A O 1
ATOM 1486 N N . MET A 1 205 ? 8.955 -1.219 -7.737 1.00 91.88 205 MET A N 1
ATOM 1487 C CA . MET A 1 205 ? 8.668 -0.176 -6.759 1.00 91.88 205 MET A CA 1
ATOM 1488 C C . MET A 1 205 ? 9.229 1.155 -7.256 1.00 91.88 205 MET A C 1
ATOM 1490 O O . MET A 1 205 ? 10.437 1.279 -7.468 1.00 91.88 205 MET A O 1
ATOM 1494 N N . TYR A 1 206 ? 8.360 2.147 -7.439 1.00 90.75 206 TYR A N 1
ATOM 1495 C CA . TYR A 1 206 ? 8.748 3.457 -7.957 1.00 90.75 206 TYR A CA 1
ATOM 1496 C C . TYR A 1 206 ? 8.258 4.595 -7.075 1.00 90.75 206 TYR A C 1
ATOM 1498 O O . TYR A 1 206 ? 7.060 4.734 -6.840 1.00 90.75 206 TYR A O 1
ATOM 1506 N N . ALA A 1 207 ? 9.188 5.428 -6.617 1.00 88.81 207 ALA A N 1
ATOM 1507 C CA . ALA A 1 207 ? 8.908 6.624 -5.844 1.00 88.81 207 ALA A CA 1
ATOM 1508 C C . ALA A 1 207 ? 8.923 7.870 -6.738 1.00 88.81 207 ALA A C 1
ATOM 1510 O O . ALA A 1 207 ? 9.979 8.312 -7.200 1.00 88.81 207 ALA A O 1
ATOM 1511 N N . LEU A 1 208 ? 7.758 8.489 -6.926 1.00 84.06 208 LEU A N 1
ATOM 1512 C CA . LEU A 1 208 ? 7.609 9.717 -7.708 1.00 84.06 208 LEU A CA 1
ATOM 1513 C C . LEU A 1 208 ? 8.221 10.892 -6.951 1.00 84.06 208 LEU A C 1
ATOM 1515 O O . LEU A 1 208 ? 7.640 11.376 -5.980 1.00 84.06 208 LEU A O 1
ATOM 1519 N N . ALA A 1 209 ? 9.433 11.298 -7.348 1.00 84.38 209 ALA A N 1
ATOM 1520 C CA . ALA A 1 209 ? 10.222 12.349 -6.692 1.00 84.38 209 ALA A CA 1
ATOM 1521 C C . ALA A 1 209 ? 10.270 12.229 -5.151 1.00 84.38 209 ALA A C 1
ATOM 1523 O O . ALA A 1 209 ? 10.429 13.222 -4.439 1.00 84.38 209 ALA A O 1
ATOM 1524 N N . SER A 1 210 ? 10.130 11.002 -4.651 1.00 88.06 210 SER A N 1
ATOM 1525 C CA . SER A 1 210 ? 9.850 10.691 -3.253 1.00 88.06 210 SER A CA 1
ATOM 1526 C C . SER A 1 210 ? 11.041 10.003 -2.599 1.00 88.06 210 SER A C 1
ATOM 1528 O O . SER A 1 210 ? 11.877 9.394 -3.270 1.00 88.06 210 SER A O 1
ATOM 1530 N N . TYR A 1 211 ? 11.116 10.117 -1.277 1.00 92.19 211 TYR A N 1
ATOM 1531 C CA . TYR A 1 211 ? 12.206 9.574 -0.472 1.00 92.19 211 TYR A CA 1
ATOM 1532 C C . TYR A 1 211 ? 11.776 8.335 0.314 1.00 92.19 211 TYR A C 1
ATOM 1534 O O . TYR A 1 211 ? 10.613 8.206 0.704 1.00 92.19 211 TYR A O 1
ATOM 1542 N N . LEU A 1 212 ? 12.742 7.465 0.591 1.00 96.25 212 LEU A N 1
ATOM 1543 C CA . LEU A 1 212 ? 12.645 6.441 1.626 1.00 96.25 212 LEU A CA 1
ATOM 1544 C C . LEU A 1 212 ? 13.463 6.897 2.834 1.00 96.25 212 LEU A C 1
ATOM 1546 O O . LEU A 1 212 ? 14.632 7.257 2.697 1.00 96.25 212 LEU A O 1
ATOM 1550 N N . ARG A 1 213 ? 12.861 6.871 4.022 1.00 96.94 213 ARG A N 1
ATOM 1551 C CA . ARG A 1 213 ? 13.572 7.120 5.279 1.00 96.94 213 ARG A CA 1
ATOM 1552 C C . ARG A 1 213 ? 13.316 5.994 6.263 1.00 96.94 213 ARG A C 1
ATOM 1554 O O . ARG A 1 213 ? 12.162 5.664 6.530 1.00 96.94 213 ARG A O 1
ATOM 1561 N N . VAL A 1 214 ? 14.388 5.429 6.805 1.00 98.25 214 VAL A N 1
ATOM 1562 C CA . VAL A 1 214 ? 14.342 4.355 7.802 1.00 98.25 214 VAL A CA 1
ATOM 1563 C C . VAL A 1 214 ? 15.150 4.807 9.017 1.00 98.25 214 VAL A C 1
ATOM 1565 O O . VAL A 1 214 ? 16.367 4.944 8.925 1.00 98.25 214 VAL A O 1
ATOM 1568 N N . GLY A 1 215 ? 14.479 5.078 10.136 1.00 97.75 215 GLY A N 1
ATOM 1569 C CA . GLY A 1 215 ? 15.098 5.723 11.296 1.00 97.75 215 GLY A CA 1
ATOM 1570 C C . GLY A 1 215 ? 14.617 5.203 12.650 1.00 97.75 215 GLY A C 1
ATOM 1571 O O . GLY A 1 215 ? 13.566 4.568 12.767 1.00 97.75 215 GLY A O 1
ATOM 1572 N N . GLY A 1 216 ? 15.387 5.490 13.702 1.00 96.50 216 GLY A N 1
ATOM 1573 C CA . GLY A 1 216 ? 15.036 5.150 15.089 1.00 96.50 216 GLY A CA 1
ATOM 1574 C C . GLY A 1 216 ? 14.932 3.644 15.367 1.00 96.50 216 GLY A C 1
ATOM 1575 O O . GLY A 1 216 ? 13.917 3.189 15.894 1.00 96.50 216 GLY A O 1
ATOM 1576 N N . GLY A 1 217 ? 15.950 2.869 14.985 1.00 97.69 217 GLY A N 1
ATOM 1577 C CA . GLY A 1 217 ? 16.009 1.417 15.188 1.00 97.69 217 GLY A CA 1
ATOM 1578 C C . GLY A 1 217 ? 14.988 0.634 14.359 1.00 97.69 217 GLY A C 1
ATOM 1579 O O . GLY A 1 217 ? 14.527 -0.423 14.786 1.00 97.69 217 GLY A O 1
ATOM 1580 N N . SER A 1 218 ? 14.576 1.181 13.215 1.00 98.44 218 SER A N 1
ATOM 1581 C CA . SER A 1 218 ? 13.563 0.577 12.348 1.00 98.44 218 SER A CA 1
ATOM 1582 C C . SER A 1 218 ? 14.172 -0.366 11.311 1.00 98.44 218 SER A C 1
ATOM 1584 O O . SER A 1 218 ? 15.371 -0.324 11.035 1.00 98.44 218 SER A O 1
ATOM 1586 N N . VAL A 1 219 ? 13.340 -1.206 10.694 1.00 98.50 219 VAL A N 1
ATOM 1587 C CA . VAL A 1 219 ? 13.780 -2.169 9.675 1.00 98.50 219 VAL A CA 1
ATOM 1588 C C . VAL A 1 219 ? 12.953 -2.032 8.402 1.00 98.50 219 VAL A C 1
ATOM 1590 O O . VAL A 1 219 ? 11.729 -2.119 8.434 1.00 98.50 219 VAL A O 1
ATOM 1593 N N . PHE A 1 220 ? 13.625 -1.883 7.265 1.00 98.00 220 PHE A N 1
ATOM 1594 C CA . PHE A 1 220 ? 13.056 -2.099 5.939 1.00 98.00 220 PHE A CA 1
ATOM 1595 C C . PHE A 1 220 ? 13.696 -3.355 5.346 1.00 98.00 220 PHE A C 1
ATOM 1597 O O . PHE A 1 220 ? 14.914 -3.409 5.173 1.00 98.00 220 PHE A O 1
ATOM 1604 N N . SER A 1 221 ? 12.898 -4.382 5.062 1.00 97.00 221 SER A N 1
ATOM 1605 C CA . SER A 1 221 ? 13.412 -5.675 4.614 1.00 97.00 221 SER A CA 1
ATOM 1606 C C . SER A 1 221 ? 12.574 -6.282 3.498 1.00 97.00 221 SER A C 1
ATOM 1608 O O . SER A 1 221 ? 11.351 -6.400 3.603 1.00 97.00 221 SER A O 1
ATOM 1610 N N . ILE A 1 222 ? 13.263 -6.716 2.446 1.00 95.75 222 ILE A N 1
ATOM 1611 C CA . ILE A 1 222 ? 12.706 -7.552 1.383 1.00 95.75 222 ILE A CA 1
ATOM 1612 C C . ILE A 1 222 ? 13.414 -8.900 1.449 1.00 95.75 222 ILE A C 1
ATOM 1614 O O . ILE A 1 222 ? 14.637 -8.972 1.340 1.00 95.75 222 ILE A O 1
ATOM 1618 N N . GLN A 1 223 ? 12.655 -9.976 1.612 1.00 95.56 223 GLN A N 1
ATOM 1619 C CA . GLN A 1 223 ? 13.212 -11.309 1.767 1.00 95.56 223 GLN A CA 1
ATOM 1620 C C . GLN A 1 223 ? 12.428 -12.375 1.009 1.00 95.56 223 GLN A C 1
ATOM 1622 O O . GLN A 1 223 ? 11.224 -12.238 0.780 1.00 95.56 223 GLN A O 1
ATOM 1627 N N . ASN A 1 224 ? 13.123 -13.436 0.591 1.00 96.25 224 ASN A N 1
ATOM 1628 C CA . ASN A 1 224 ? 12.535 -14.595 -0.094 1.00 96.25 224 ASN A CA 1
ATOM 1629 C C . ASN A 1 224 ? 11.642 -14.214 -1.290 1.00 96.25 224 ASN A C 1
ATOM 1631 O O . ASN A 1 224 ? 10.678 -14.906 -1.601 1.00 96.25 224 ASN A O 1
ATOM 1635 N N . SER A 1 225 ? 11.904 -13.068 -1.920 1.00 94.56 225 SER A N 1
ATOM 1636 C CA . SER A 1 225 ? 11.002 -12.461 -2.898 1.00 94.56 225 SER A CA 1
ATOM 1637 C C . SER A 1 225 ? 11.611 -12.500 -4.297 1.00 94.56 225 SER A C 1
ATOM 1639 O O . SER A 1 225 ? 12.829 -12.530 -4.467 1.00 94.56 225 SER A O 1
ATOM 1641 N N . SER A 1 226 ? 10.767 -12.491 -5.325 1.00 93.44 226 SER A N 1
ATOM 1642 C CA . SER A 1 226 ? 11.209 -12.426 -6.719 1.00 93.44 226 SER A CA 1
ATOM 1643 C C . SER A 1 226 ? 10.624 -11.201 -7.398 1.00 93.44 226 SER A C 1
ATOM 1645 O O . SER A 1 226 ? 9.406 -11.057 -7.459 1.00 93.44 226 SER A O 1
ATOM 1647 N N . TRP A 1 227 ? 11.485 -10.307 -7.876 1.00 91.38 227 TRP A N 1
ATOM 1648 C CA . TRP A 1 227 ? 11.103 -9.071 -8.555 1.00 91.38 227 TRP A CA 1
ATOM 1649 C C . TRP A 1 227 ? 11.607 -9.116 -9.996 1.00 91.38 227 TRP A C 1
ATOM 1651 O O . TRP A 1 227 ? 12.800 -9.296 -10.247 1.00 91.38 227 TRP A O 1
ATOM 1661 N N . ILE A 1 228 ? 10.695 -8.967 -10.949 1.00 87.62 228 ILE A N 1
ATOM 1662 C CA . ILE A 1 228 ? 10.978 -9.058 -12.378 1.00 87.62 228 ILE A CA 1
ATOM 1663 C C . ILE A 1 228 ? 10.536 -7.754 -13.038 1.00 87.62 228 ILE A C 1
ATOM 1665 O O . ILE A 1 228 ? 9.355 -7.412 -12.995 1.00 87.62 228 ILE A O 1
ATOM 1669 N N . ALA A 1 229 ? 11.489 -7.056 -13.654 1.00 84.50 229 ALA A N 1
ATOM 1670 C CA . ALA A 1 229 ? 11.265 -5.865 -14.466 1.00 84.50 229 ALA A CA 1
ATOM 1671 C C . ALA A 1 229 ? 12.123 -5.942 -15.738 1.00 84.50 229 ALA A C 1
ATOM 1673 O O . ALA A 1 229 ? 13.308 -5.625 -15.686 1.00 84.50 229 ALA A O 1
ATOM 1674 N N . PRO A 1 230 ? 11.575 -6.387 -16.884 1.00 70.62 230 PRO A N 1
ATOM 1675 C CA . PRO A 1 230 ? 12.342 -6.615 -18.106 1.00 70.62 230 PRO A CA 1
ATOM 1676 C C . PRO A 1 230 ? 12.661 -5.327 -18.878 1.00 70.62 230 PRO A C 1
ATOM 1678 O O . PRO A 1 230 ? 13.148 -5.417 -20.003 1.00 70.62 230 PRO A O 1
ATOM 1681 N N . SER A 1 231 ? 12.353 -4.147 -18.330 1.00 66.75 231 SER A N 1
ATOM 1682 C CA . SER A 1 231 ? 12.633 -2.892 -19.019 1.00 66.75 231 SER A CA 1
ATOM 1683 C C . SER A 1 231 ? 14.118 -2.722 -19.312 1.00 66.75 231 SER A C 1
ATOM 1685 O O . SER A 1 231 ? 14.968 -3.082 -18.507 1.00 66.75 231 SER A O 1
ATOM 1687 N N . VAL A 1 232 ? 14.399 -2.170 -20.489 1.00 58.00 232 VAL A N 1
ATOM 1688 C CA . VAL A 1 232 ? 15.740 -1.893 -21.015 1.00 58.00 232 VAL A CA 1
ATOM 1689 C C . VAL A 1 232 ? 16.177 -0.444 -20.772 1.00 58.00 232 VAL A C 1
ATOM 1691 O O . VAL A 1 232 ? 17.282 -0.067 -21.146 1.00 58.00 232 VAL A O 1
ATOM 1694 N N . ASN A 1 233 ? 15.319 0.386 -20.169 1.00 58.16 233 ASN A N 1
ATOM 1695 C CA . ASN A 1 233 ? 15.638 1.780 -19.881 1.00 58.16 233 ASN A CA 1
ATOM 1696 C C . ASN A 1 233 ? 16.480 1.882 -18.603 1.00 58.16 233 ASN A C 1
ATOM 1698 O O . ASN A 1 233 ? 16.065 1.425 -17.546 1.00 58.16 233 ASN A O 1
ATOM 1702 N N . ILE A 1 234 ? 17.617 2.579 -18.671 1.00 51.75 234 ILE A N 1
ATOM 1703 C CA . ILE A 1 234 ? 18.531 2.815 -17.532 1.00 51.75 234 ILE A CA 1
ATOM 1704 C C . ILE A 1 234 ? 17.886 3.560 -16.343 1.00 51.75 234 ILE A C 1
ATOM 1706 O O . ILE A 1 234 ? 18.436 3.564 -15.245 1.00 51.75 234 ILE A O 1
ATOM 1710 N N . TYR A 1 235 ? 16.721 4.180 -16.555 1.00 53.00 235 TYR A N 1
ATOM 1711 C CA . TYR A 1 235 ? 15.914 4.863 -15.535 1.00 53.00 235 TYR A CA 1
ATOM 1712 C C . TYR A 1 235 ? 14.703 4.034 -15.064 1.00 53.00 235 TYR A C 1
ATOM 1714 O O . TYR A 1 235 ? 13.877 4.507 -14.280 1.00 53.00 235 TYR A O 1
ATOM 1722 N N . GLU A 1 236 ? 14.581 2.795 -15.537 1.00 61.97 236 GLU A N 1
ATOM 1723 C CA . GLU A 1 236 ? 13.551 1.841 -15.146 1.00 61.97 236 GLU A CA 1
ATOM 1724 C C . GLU A 1 236 ? 14.225 0.658 -14.442 1.00 61.97 236 GLU A C 1
ATOM 1726 O O . GLU A 1 236 ? 15.121 0.011 -14.972 1.00 61.97 236 GLU A O 1
ATOM 1731 N N . GLY A 1 237 ? 13.832 0.401 -13.197 1.00 64.50 237 GLY A N 1
ATOM 1732 C CA . GLY A 1 237 ? 14.471 -0.605 -12.356 1.00 64.50 237 GLY A CA 1
ATOM 1733 C C . GLY A 1 237 ? 13.507 -1.218 -11.351 1.00 64.50 237 GLY A C 1
ATOM 1734 O O . GLY A 1 237 ? 12.347 -0.819 -11.232 1.00 64.50 237 GLY A O 1
ATOM 1735 N N . ALA A 1 238 ? 13.996 -2.206 -10.600 1.00 72.06 238 ALA A N 1
ATOM 1736 C CA . ALA A 1 238 ? 13.202 -2.878 -9.570 1.00 72.06 238 ALA A CA 1
ATOM 1737 C C . ALA A 1 238 ? 12.759 -1.921 -8.455 1.00 72.06 238 ALA A C 1
ATOM 1739 O O . ALA A 1 238 ? 11.641 -2.021 -7.967 1.00 72.06 238 ALA A O 1
ATOM 1740 N N . CYS A 1 239 ? 13.637 -1.020 -8.025 1.00 81.81 239 CYS A N 1
ATOM 1741 C CA . CYS A 1 239 ? 13.399 -0.154 -6.880 1.00 81.81 239 CYS A CA 1
ATOM 1742 C C . CYS A 1 239 ? 14.049 1.200 -7.145 1.00 81.81 239 CYS A C 1
ATOM 1744 O O . CYS A 1 239 ? 15.271 1.261 -7.276 1.00 81.81 239 CYS A O 1
ATOM 1746 N N . LEU A 1 240 ? 13.257 2.265 -7.252 1.00 85.81 240 LEU A N 1
ATOM 1747 C CA . LEU A 1 240 ? 13.774 3.598 -7.555 1.00 85.81 240 LEU A CA 1
ATOM 1748 C C . LEU A 1 240 ? 13.151 4.638 -6.624 1.00 85.81 240 LEU A C 1
ATOM 1750 O O . LEU A 1 240 ? 11.947 4.874 -6.666 1.00 85.81 240 LEU A O 1
ATOM 1754 N N . PHE A 1 241 ? 13.998 5.269 -5.813 1.00 86.81 241 PHE A N 1
ATOM 1755 C CA . PHE A 1 241 ? 13.679 6.409 -4.955 1.00 86.81 241 PHE A CA 1
ATOM 1756 C C . PHE A 1 241 ? 14.567 7.590 -5.340 1.00 86.81 241 PHE A C 1
ATOM 1758 O O . PHE A 1 241 ? 15.691 7.393 -5.801 1.00 86.81 241 PHE A O 1
ATOM 1765 N N . LYS A 1 242 ? 14.086 8.820 -5.123 1.00 87.62 242 LYS A N 1
ATOM 1766 C CA . LYS A 1 242 ? 14.907 10.024 -5.328 1.00 87.62 242 LYS A CA 1
ATOM 1767 C C . LYS A 1 242 ? 16.066 10.081 -4.333 1.00 87.62 242 LYS A C 1
ATOM 1769 O O . LYS A 1 242 ? 17.156 10.511 -4.689 1.00 87.62 242 LYS A O 1
ATOM 1774 N N . ASP A 1 243 ? 15.792 9.690 -3.093 1.00 88.25 243 ASP A N 1
ATOM 1775 C CA . ASP A 1 243 ? 16.757 9.671 -2.001 1.00 88.25 243 ASP A CA 1
ATOM 1776 C C . ASP A 1 243 ? 16.388 8.562 -1.005 1.00 88.25 243 ASP A C 1
ATOM 1778 O O . ASP A 1 243 ? 15.203 8.255 -0.812 1.00 88.25 243 ASP A O 1
ATOM 1782 N N . VAL A 1 244 ? 17.403 7.966 -0.387 1.00 93.69 244 VAL A N 1
ATOM 1783 C CA . VAL A 1 244 ? 17.273 6.906 0.613 1.00 93.69 244 VAL A CA 1
ATOM 1784 C C . VAL A 1 244 ? 18.170 7.252 1.794 1.00 93.69 244 VAL A C 1
ATOM 1786 O O . VAL A 1 244 ? 19.390 7.286 1.658 1.00 93.69 244 VAL A O 1
ATOM 1789 N N . ALA A 1 245 ? 17.570 7.452 2.967 1.00 96.44 245 ALA A N 1
ATOM 1790 C CA . ALA A 1 245 ? 18.304 7.693 4.206 1.00 96.44 245 ALA A CA 1
ATOM 1791 C C . ALA A 1 245 ? 18.004 6.605 5.242 1.00 96.44 245 ALA A C 1
ATOM 1793 O O . ALA A 1 245 ? 16.844 6.258 5.484 1.00 96.44 245 ALA A O 1
ATOM 1794 N N . VAL A 1 246 ? 19.063 6.088 5.862 1.00 97.31 246 VAL A N 1
ATOM 1795 C CA . VAL A 1 246 ? 19.000 5.095 6.938 1.00 97.31 246 VAL A CA 1
ATOM 1796 C C . VAL A 1 246 ? 19.815 5.622 8.115 1.00 97.31 246 VAL A C 1
ATOM 1798 O O . VAL A 1 246 ? 21.000 5.907 7.955 1.00 97.31 246 VAL A O 1
ATOM 1801 N N . ASP A 1 247 ? 19.192 5.780 9.283 1.00 96.38 247 ASP A N 1
ATOM 1802 C CA . ASP A 1 247 ? 19.829 6.370 10.467 1.00 96.38 247 ASP A CA 1
ATOM 1803 C C . ASP A 1 247 ? 19.414 5.693 11.786 1.00 96.38 247 ASP A C 1
ATOM 1805 O O . ASP A 1 247 ? 18.613 4.756 11.815 1.00 96.38 247 ASP A O 1
ATOM 1809 N N . GLY A 1 248 ? 19.990 6.143 12.906 1.00 93.88 248 GLY A N 1
ATOM 1810 C CA . GLY A 1 248 ? 19.516 5.776 14.245 1.00 93.88 248 GLY A CA 1
ATOM 1811 C C . GLY A 1 248 ? 19.565 4.276 14.548 1.00 93.88 248 GLY A C 1
ATOM 1812 O O . GLY A 1 248 ? 18.648 3.761 15.181 1.00 93.88 248 GLY A O 1
ATOM 1813 N N . GLY A 1 249 ? 20.582 3.562 14.050 1.00 96.25 249 GLY A N 1
ATOM 1814 C CA . GLY A 1 249 ? 20.710 2.106 14.214 1.00 96.25 249 GLY A CA 1
ATOM 1815 C C . GLY A 1 249 ? 19.709 1.286 13.393 1.00 96.25 249 GLY A C 1
ATOM 1816 O O . GLY A 1 249 ? 19.489 0.115 13.690 1.00 96.25 249 GLY A O 1
ATOM 1817 N N . SER A 1 250 ? 19.075 1.899 12.392 1.00 98.25 250 SER A N 1
ATOM 1818 C CA . SER A 1 250 ? 18.110 1.237 11.515 1.00 98.25 250 SER A CA 1
ATOM 1819 C C . SER A 1 250 ? 18.780 0.384 10.443 1.00 98.25 250 SER A C 1
ATOM 1821 O O . SER A 1 250 ? 19.957 0.555 10.124 1.00 98.25 250 SER A O 1
ATOM 1823 N N . VAL A 1 251 ? 18.002 -0.522 9.853 1.00 97.69 251 VAL A N 1
ATOM 1824 C CA . VAL A 1 251 ? 18.477 -1.479 8.851 1.00 97.69 251 VAL A CA 1
ATOM 1825 C C . VAL A 1 251 ? 17.632 -1.385 7.589 1.00 97.69 251 VAL A C 1
ATOM 1827 O O . VAL A 1 251 ? 16.405 -1.449 7.641 1.00 97.69 251 VAL A O 1
ATOM 1830 N N . LEU A 1 252 ? 18.306 -1.304 6.444 1.00 96.75 252 LEU A N 1
ATOM 1831 C CA . LEU A 1 252 ? 17.728 -1.573 5.133 1.00 96.75 252 LEU A CA 1
ATOM 1832 C C . LEU A 1 252 ? 18.412 -2.818 4.573 1.00 96.75 252 LEU A C 1
ATOM 1834 O O . LEU A 1 252 ? 19.632 -2.830 4.419 1.00 96.75 252 LEU A O 1
ATOM 1838 N N . GLN A 1 253 ? 17.640 -3.867 4.293 1.00 94.88 253 GLN A N 1
ATOM 1839 C CA . GLN A 1 253 ? 18.187 -5.136 3.817 1.00 94.88 253 GLN A CA 1
ATOM 1840 C C . GLN A 1 253 ? 17.346 -5.779 2.716 1.00 94.88 253 GLN A C 1
ATOM 1842 O O . GLN A 1 253 ? 16.125 -5.627 2.645 1.00 94.88 253 GLN A O 1
ATOM 1847 N N . ILE A 1 254 ? 18.031 -6.540 1.868 1.00 92.75 254 ILE A N 1
ATOM 1848 C CA . ILE A 1 254 ? 17.437 -7.379 0.837 1.00 92.75 254 ILE A CA 1
ATOM 1849 C C . ILE A 1 254 ? 18.135 -8.737 0.904 1.00 92.75 254 ILE A C 1
ATOM 1851 O O . ILE A 1 254 ? 19.343 -8.817 0.692 1.00 92.75 254 ILE A O 1
ATOM 1855 N N . VAL A 1 255 ? 17.396 -9.798 1.229 1.00 92.25 255 VAL A N 1
ATOM 1856 C CA . VAL A 1 255 ? 17.969 -11.116 1.558 1.00 92.25 255 VAL A CA 1
ATOM 1857 C C . VAL A 1 255 ? 17.262 -12.217 0.772 1.00 92.25 255 VAL A C 1
ATOM 1859 O O . VAL A 1 255 ? 16.054 -12.158 0.563 1.00 92.25 255 VAL A O 1
ATOM 1862 N N . SER A 1 256 ? 17.994 -13.230 0.303 1.00 91.62 256 SER A N 1
ATOM 1863 C CA . SER A 1 256 ? 17.420 -14.415 -0.368 1.00 91.62 256 SER A CA 1
ATOM 1864 C C . SER A 1 256 ? 16.407 -14.088 -1.479 1.00 91.62 256 SER A C 1
ATOM 1866 O O . SER A 1 256 ? 15.425 -14.800 -1.668 1.00 91.62 256 SER A O 1
ATOM 1868 N N . SER A 1 257 ? 16.606 -12.971 -2.185 1.00 86.94 257 SER A N 1
ATOM 1869 C CA . SER A 1 257 ? 15.654 -12.444 -3.165 1.00 86.94 257 SER A CA 1
ATOM 1870 C C . SER A 1 257 ? 16.262 -12.431 -4.562 1.00 86.94 257 SER A C 1
ATOM 1872 O O . SER A 1 257 ? 17.452 -12.175 -4.733 1.00 86.94 257 SER A O 1
ATOM 1874 N N . THR A 1 258 ? 15.443 -12.721 -5.571 1.00 86.38 258 THR A N 1
ATOM 1875 C CA . THR A 1 258 ? 15.872 -12.789 -6.973 1.00 86.38 258 THR A CA 1
ATOM 1876 C C . THR A 1 258 ? 15.360 -11.578 -7.738 1.00 86.38 258 THR A C 1
ATOM 1878 O O . THR A 1 258 ? 14.150 -11.411 -7.882 1.00 86.38 258 THR A O 1
ATOM 1881 N N . PHE A 1 259 ? 16.270 -10.780 -8.293 1.00 83.69 259 PHE A N 1
ATOM 1882 C CA . PHE A 1 259 ? 15.939 -9.634 -9.140 1.00 83.69 259 PHE A CA 1
ATOM 1883 C C . PHE A 1 259 ? 16.308 -9.952 -10.585 1.00 83.69 259 PHE A C 1
ATOM 1885 O O . PHE A 1 259 ? 17.475 -10.181 -10.894 1.00 83.69 259 PHE A O 1
ATOM 1892 N N . ARG A 1 260 ? 15.313 -9.991 -11.473 1.00 78.25 260 ARG A N 1
ATOM 1893 C CA . ARG A 1 260 ? 15.530 -10.129 -12.918 1.00 78.25 260 ARG A CA 1
ATOM 1894 C C . ARG A 1 260 ? 15.212 -8.797 -13.578 1.00 78.25 260 ARG A C 1
ATOM 1896 O O . ARG A 1 260 ? 14.043 -8.467 -13.771 1.00 78.25 260 ARG A O 1
ATOM 1903 N N . LEU A 1 261 ? 16.264 -8.040 -13.863 1.00 71.00 261 LEU A N 1
ATOM 1904 C CA . LEU A 1 261 ? 16.195 -6.713 -14.463 1.00 71.00 261 LEU A CA 1
ATOM 1905 C C . LEU A 1 261 ? 16.665 -6.792 -15.912 1.00 71.00 261 LEU A C 1
ATOM 1907 O O . LEU A 1 261 ? 17.598 -7.540 -16.211 1.00 71.00 261 LEU A O 1
ATOM 1911 N N . GLY A 1 262 ? 15.996 -6.074 -16.813 1.00 53.88 262 GLY A N 1
ATOM 1912 C CA . GLY A 1 262 ? 16.509 -5.888 -18.164 1.00 53.88 262 GLY A CA 1
ATOM 1913 C C . GLY A 1 262 ? 17.803 -5.076 -18.098 1.00 53.88 262 GLY A C 1
ATOM 1914 O O . GLY A 1 262 ? 17.848 -4.012 -17.489 1.00 53.88 262 GLY A O 1
ATOM 1915 N N . PHE A 1 263 ? 18.875 -5.604 -18.684 1.00 35.50 263 PHE A N 1
ATOM 1916 C CA . PHE A 1 263 ? 20.129 -4.879 -18.870 1.00 35.50 263 PHE A CA 1
ATOM 1917 C C . PHE A 1 263 ? 20.199 -4.440 -20.334 1.00 35.50 263 PHE A C 1
ATOM 1919 O O . PHE A 1 263 ? 20.087 -5.281 -21.2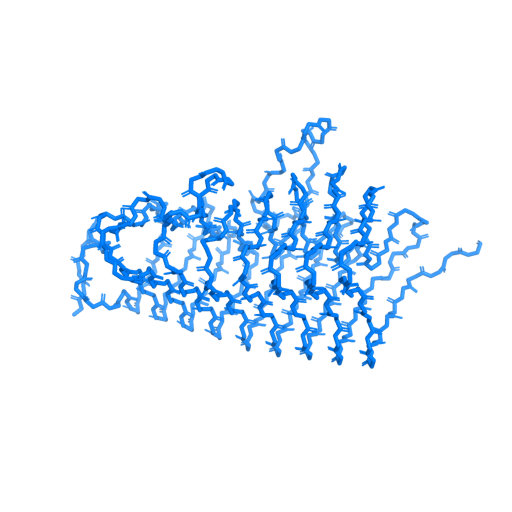26 1.00 35.50 263 PHE A O 1
ATOM 1926 N N . ALA A 1 264 ? 20.399 -3.147 -20.583 1.00 33.31 264 ALA A N 1
ATOM 1927 C CA . ALA A 1 264 ? 20.907 -2.654 -21.858 1.00 33.31 264 ALA A CA 1
ATOM 1928 C C . ALA A 1 264 ? 22.350 -2.175 -21.638 1.00 33.31 264 ALA A C 1
ATOM 1930 O O . ALA A 1 264 ? 22.595 -1.393 -20.718 1.00 33.31 264 ALA A O 1
ATOM 1931 N N . MET A 1 265 ? 23.285 -2.716 -22.429 1.00 28.59 265 MET A N 1
ATOM 1932 C CA . MET A 1 265 ? 24.671 -2.239 -22.556 1.00 28.59 265 MET A CA 1
ATOM 1933 C C . MET A 1 265 ? 24.745 -1.089 -23.554 1.00 28.59 265 MET A C 1
ATOM 1935 O O . MET A 1 265 ? 23.999 -1.157 -24.557 1.00 28.59 265 MET A O 1
#

Organism: NCBI:txid85056

Secondary structure (DSSP, 8-state):
---SS-GGG-SSPEES-EE-S-EEE-SS-SEEEEES-EEESS-EEEEETTTS-TTSSEEEEEEES-EEETT-EEEEE-B-HHHHTTSPEEEEEEES-EEEB-EEEEEEEEPTT-EEEEES-EEEEETTT------STT-TT-----SEEEEEEEEES-EEEEES-EEEEESTT-EEEEEES-EEEESS-EEEEES-EEEESSEEEEESS-EEEE-SS-EEEEES-EEEE----TT--SEE-SEEEE-TT-EEEEES-EEEE----